Protein AF-A0A561DY61-F1 (afdb_monomer_lite)

Structure (mmCIF, N/CA/C/O backbone):
data_AF-A0A561DY61-F1
#
_entry.id   AF-A0A561DY61-F1
#
loop_
_atom_site.group_PDB
_atom_site.id
_atom_site.type_symbol
_atom_site.label_atom_id
_atom_site.label_alt_id
_atom_site.label_comp_id
_atom_site.label_asym_id
_atom_site.label_entity_id
_atom_site.label_seq_id
_atom_site.pdbx_PDB_ins_code
_atom_site.Cartn_x
_atom_site.Cartn_y
_atom_site.Cartn_z
_atom_site.occupancy
_atom_site.B_iso_or_equiv
_atom_site.auth_seq_id
_atom_site.auth_comp_id
_atom_site.auth_asym_id
_atom_site.auth_atom_id
_atom_site.pdbx_PDB_model_num
ATOM 1 N N . MET A 1 1 ? -91.758 2.988 129.011 1.00 33.84 1 MET A N 1
ATOM 2 C CA . MET A 1 1 ? -92.190 4.398 129.130 1.00 33.84 1 MET A CA 1
ATOM 3 C C . MET A 1 1 ? -93.651 4.495 128.716 1.00 33.84 1 MET A C 1
ATOM 5 O O . MET A 1 1 ? -93.996 3.951 127.674 1.00 33.84 1 MET A O 1
ATOM 9 N N . GLY A 1 2 ? -94.512 5.085 129.549 1.00 42.09 2 GLY A N 1
ATOM 10 C CA . GLY A 1 2 ? -95.943 5.238 129.260 1.00 42.09 2 GLY A CA 1
ATOM 11 C C . GLY A 1 2 ? -96.191 6.370 128.263 1.00 42.09 2 GLY A C 1
ATOM 12 O O . GLY A 1 2 ? -95.803 7.505 128.517 1.00 42.09 2 GLY A O 1
ATOM 13 N N . LEU A 1 3 ? -96.815 6.054 127.127 1.00 46.47 3 LEU A N 1
ATOM 14 C CA . LEU A 1 3 ? -97.185 7.018 126.088 1.00 46.47 3 LEU A CA 1
ATOM 15 C C . LEU A 1 3 ? -98.504 7.716 126.451 1.00 46.47 3 LEU A C 1
ATOM 17 O O . LEU A 1 3 ? -99.553 7.074 126.525 1.00 46.47 3 LEU A O 1
ATOM 21 N N . PHE A 1 4 ? -98.449 9.034 126.647 1.00 49.66 4 PHE A N 1
ATOM 22 C CA . PHE A 1 4 ? -99.621 9.896 126.805 1.00 49.66 4 PHE A CA 1
ATOM 23 C C . PHE A 1 4 ? -100.162 10.258 125.412 1.00 49.66 4 PHE A C 1
ATOM 25 O O . PHE A 1 4 ? -99.454 10.869 124.618 1.00 49.66 4 PHE A O 1
ATOM 32 N N . ILE A 1 5 ? -101.400 9.864 125.090 1.00 57.72 5 ILE A N 1
ATOM 33 C CA . ILE A 1 5 ? -102.029 10.156 123.789 1.00 57.72 5 ILE A CA 1
ATOM 34 C C . ILE A 1 5 ? -103.129 11.200 123.998 1.00 57.72 5 ILE A C 1
ATOM 36 O O . ILE A 1 5 ? -104.183 10.899 124.564 1.00 57.72 5 ILE A O 1
ATOM 40 N N . ASN A 1 6 ? -102.878 12.427 123.535 1.00 49.22 6 ASN A N 1
ATOM 41 C CA . ASN A 1 6 ? -103.841 13.525 123.537 1.00 49.22 6 ASN A CA 1
ATOM 42 C C . ASN A 1 6 ? -104.897 13.299 122.437 1.00 49.22 6 ASN A C 1
ATOM 44 O O . ASN A 1 6 ? -104.606 13.402 121.249 1.00 49.22 6 ASN A O 1
ATOM 48 N N . LYS A 1 7 ? -106.132 12.960 122.827 1.00 55.50 7 LYS A N 1
ATOM 49 C CA . LYS A 1 7 ? -107.211 12.556 121.903 1.00 55.50 7 LYS A CA 1
ATOM 50 C C . LYS A 1 7 ? -107.953 13.717 121.219 1.00 55.50 7 LYS A C 1
ATOM 52 O O . LYS A 1 7 ? -108.893 13.450 120.478 1.00 55.50 7 LYS A O 1
ATOM 57 N N . LYS A 1 8 ? -107.593 14.982 121.473 1.00 55.25 8 LYS A N 1
ATOM 58 C CA . LYS A 1 8 ? -108.342 16.140 120.944 1.00 55.25 8 LYS A CA 1
ATOM 59 C C . LYS A 1 8 ? -107.878 16.646 119.574 1.00 55.25 8 LYS A C 1
ATOM 61 O O . LYS A 1 8 ? -108.693 17.228 118.873 1.00 55.25 8 LYS A O 1
ATOM 66 N N . GLU A 1 9 ? -106.631 16.403 119.168 1.00 52.81 9 GLU A N 1
ATOM 67 C CA . GLU A 1 9 ? -106.090 16.967 117.913 1.00 52.81 9 GLU A CA 1
ATOM 68 C C . GLU A 1 9 ? -106.017 15.979 116.740 1.00 52.81 9 GLU A C 1
ATOM 70 O O . GLU A 1 9 ? -105.860 16.393 115.594 1.00 52.81 9 GLU A O 1
ATOM 75 N N . HIS A 1 10 ? -106.179 14.674 116.981 1.00 55.22 10 HIS A N 1
ATOM 76 C CA . HIS A 1 10 ? -106.003 13.658 115.938 1.00 55.22 10 HIS A CA 1
ATOM 77 C C . HIS A 1 10 ? -107.125 12.604 115.957 1.00 55.22 10 HIS A C 1
ATOM 79 O O . HIS A 1 10 ? -106.916 11.485 116.431 1.00 55.22 10 HIS A O 1
ATOM 85 N N . PRO A 1 11 ? -108.323 12.926 115.429 1.00 58.91 11 PRO A N 1
ATOM 86 C CA . PRO A 1 11 ? -109.463 12.004 115.403 1.00 58.91 11 PRO A CA 1
ATOM 87 C C . PRO A 1 11 ? -109.283 10.796 114.462 1.00 58.91 11 PRO A C 1
ATOM 89 O O . PRO A 1 11 ? -110.065 9.855 114.539 1.00 58.91 11 PRO A O 1
ATOM 92 N N . ASN A 1 12 ? -108.239 10.774 113.622 1.00 53.03 12 ASN A N 1
ATOM 93 C CA . ASN A 1 12 ? -108.025 9.723 112.614 1.00 53.03 12 ASN A CA 1
ATOM 94 C C . ASN A 1 12 ? -107.048 8.609 113.046 1.00 53.03 12 ASN A C 1
ATOM 96 O O . ASN A 1 12 ? -106.659 7.777 112.227 1.00 53.03 12 ASN A O 1
ATOM 100 N N . LEU A 1 13 ? -106.639 8.560 114.319 1.00 54.50 13 LEU A N 1
ATOM 101 C CA . LEU A 1 13 ? -105.791 7.483 114.842 1.00 54.50 13 LEU A CA 1
ATOM 102 C C . LEU A 1 13 ? -106.645 6.306 115.337 1.00 54.50 13 LEU A C 1
ATOM 104 O O . LEU A 1 13 ? -107.128 6.290 116.470 1.00 54.50 13 LEU A O 1
ATOM 108 N N . PHE A 1 14 ? -106.802 5.286 114.493 1.00 61.75 14 PHE A N 1
ATOM 109 C CA . PHE A 1 14 ? -107.456 4.030 114.863 1.00 61.75 14 PHE A CA 1
ATOM 110 C C . PHE A 1 14 ? -106.507 3.127 115.667 1.00 61.75 14 PHE A C 1
ATOM 112 O O . PHE A 1 14 ? -105.459 2.707 115.178 1.00 61.75 14 PHE A O 1
ATOM 119 N N . LYS A 1 15 ? -106.889 2.782 116.905 1.00 54.94 15 LYS A N 1
ATOM 120 C CA . LYS A 1 15 ? -106.211 1.753 117.712 1.00 54.94 15 LYS A CA 1
ATOM 121 C C . LYS A 1 15 ? -106.775 0.378 117.346 1.00 54.94 15 LYS A C 1
ATOM 123 O O . LYS A 1 15 ? -107.942 0.097 117.608 1.00 54.94 15 LYS A O 1
ATOM 128 N N . ASN A 1 16 ? -105.954 -0.475 116.741 1.00 53.59 16 ASN A N 1
ATOM 129 C CA . ASN A 1 16 ? -106.331 -1.851 116.426 1.00 53.59 16 ASN A CA 1
ATOM 130 C C . ASN A 1 16 ? -106.119 -2.736 117.671 1.00 53.59 16 ASN A C 1
ATOM 132 O O . ASN A 1 16 ? -104.986 -2.939 118.095 1.00 53.59 16 ASN A O 1
ATOM 136 N N . ASN A 1 17 ? -107.204 -3.232 118.276 1.00 56.12 17 ASN A N 1
ATOM 137 C CA . ASN A 1 17 ? -107.187 -4.033 119.515 1.00 56.12 17 ASN A CA 1
ATOM 138 C C . ASN A 1 17 ? -107.119 -5.555 119.264 1.00 56.12 17 ASN A C 1
ATOM 140 O O . ASN A 1 17 ? -107.515 -6.346 120.120 1.00 56.12 17 ASN A O 1
ATOM 144 N N . ARG A 1 18 ? -106.660 -5.999 118.089 1.00 57.53 18 ARG A N 1
ATOM 145 C CA . ARG A 1 18 ? -106.498 -7.433 117.807 1.00 57.53 18 ARG A CA 1
ATOM 146 C C . ARG A 1 18 ? -105.171 -7.944 118.374 1.00 57.53 18 ARG A C 1
ATOM 148 O O . ARG A 1 18 ? -104.134 -7.312 118.197 1.00 57.53 18 ARG A O 1
ATOM 155 N N . GLN A 1 19 ? -105.211 -9.103 119.030 1.00 53.78 19 GLN A N 1
ATOM 156 C CA . GLN A 1 19 ? -104.023 -9.835 119.469 1.00 53.78 19 GLN A CA 1
ATOM 157 C C . GLN A 1 19 ? -103.237 -10.272 118.221 1.00 53.78 19 GLN A C 1
ATOM 159 O O . GLN A 1 19 ? -103.741 -11.051 117.411 1.00 53.78 19 GLN A O 1
ATOM 164 N N . LEU A 1 20 ? -102.038 -9.716 118.031 1.00 55.62 20 LEU A N 1
ATOM 165 C CA . LEU A 1 20 ? -101.133 -10.083 116.939 1.00 55.62 20 LEU A CA 1
ATOM 166 C C . LEU A 1 20 ? -100.748 -11.559 117.106 1.00 55.62 20 LEU A C 1
ATOM 168 O O . LEU A 1 20 ? -100.161 -11.935 118.117 1.00 55.62 20 LEU A O 1
ATOM 172 N N . LYS A 1 21 ? -101.148 -12.396 116.142 1.00 54.81 21 LYS A N 1
ATOM 173 C CA . LYS A 1 21 ? -101.032 -13.862 116.211 1.00 54.81 21 LYS A CA 1
ATOM 174 C C . LYS A 1 21 ? -99.669 -14.388 115.742 1.00 54.81 21 LYS A C 1
ATOM 176 O O . LYS A 1 21 ? -99.435 -15.588 115.809 1.00 54.81 21 LYS A O 1
ATOM 181 N N . GLU A 1 22 ? -98.774 -13.512 115.293 1.00 52.75 22 GLU A N 1
ATOM 182 C CA . GLU A 1 22 ? -97.482 -13.890 114.723 1.00 52.75 22 GLU A CA 1
ATOM 183 C C . GLU A 1 22 ? -96.376 -12.961 115.230 1.00 52.75 22 GLU A C 1
ATOM 185 O O . GLU A 1 22 ? -96.543 -11.741 115.308 1.00 52.75 22 GLU A O 1
ATOM 190 N N . SER A 1 23 ? -95.253 -13.576 115.611 1.00 48.88 23 SER A N 1
ATOM 191 C CA . SER A 1 23 ? -94.020 -12.892 115.991 1.00 48.88 23 SER A CA 1
ATOM 192 C C . SER A 1 23 ? -93.503 -12.109 114.788 1.00 48.88 23 SER A C 1
ATOM 194 O O . SER A 1 23 ? -93.081 -12.688 113.793 1.00 48.88 23 SER A O 1
ATOM 196 N N . ASN A 1 24 ? -93.483 -10.785 114.888 1.00 48.84 24 ASN A N 1
ATOM 197 C CA . ASN A 1 24 ? -92.892 -9.868 113.911 1.00 48.84 24 ASN A CA 1
ATOM 198 C C . ASN A 1 24 ? -91.345 -9.911 113.889 1.00 48.84 24 ASN A C 1
ATOM 200 O O . ASN A 1 24 ? -90.705 -8.930 113.519 1.00 48.84 24 ASN A O 1
ATOM 204 N N . GLN A 1 25 ? -90.740 -11.021 114.323 1.00 55.22 25 GLN A N 1
ATOM 205 C CA . GLN A 1 25 ? -89.291 -11.229 114.418 1.00 55.22 25 GLN A CA 1
ATOM 206 C C . GLN A 1 25 ? -88.851 -12.573 113.817 1.00 55.22 25 GLN A C 1
ATOM 208 O O . GLN A 1 25 ? -87.942 -13.225 114.329 1.00 55.22 25 GLN A O 1
ATOM 213 N N . GLY A 1 26 ? -89.499 -13.007 112.738 1.00 50.62 26 GLY A N 1
ATOM 214 C CA . GLY A 1 26 ? -89.155 -14.236 112.025 1.00 50.62 26 GLY A CA 1
ATOM 215 C C . GLY A 1 26 ? -88.700 -13.964 110.597 1.00 50.62 26 GLY A C 1
ATOM 216 O O . GLY A 1 26 ? -89.468 -14.264 109.702 1.00 50.62 26 GLY A O 1
ATOM 217 N N . GLU A 1 27 ? -87.513 -13.364 110.428 1.00 52.03 27 GLU A N 1
ATOM 218 C CA . GLU A 1 27 ? -86.684 -13.206 109.202 1.00 52.03 27 GLU A CA 1
ATOM 219 C C . GLU A 1 27 ? -86.115 -11.778 109.155 1.00 52.03 27 GLU A C 1
ATOM 221 O O . GLU A 1 27 ? -86.847 -10.801 109.161 1.00 52.03 27 GLU A O 1
ATOM 226 N N . SER A 1 28 ? -84.819 -11.520 109.125 1.00 49.19 28 SER A N 1
ATOM 227 C CA . SER A 1 28 ? -83.640 -12.352 109.273 1.00 49.19 28 SER A CA 1
ATOM 228 C C . SER A 1 28 ? -82.637 -11.435 109.965 1.00 49.19 28 SER A C 1
ATOM 230 O O . SER A 1 28 ? -82.429 -10.302 109.525 1.00 49.19 28 SER A O 1
ATOM 232 N N . ARG A 1 29 ? -82.022 -11.880 111.065 1.00 49.88 29 ARG A N 1
ATOM 233 C CA . ARG A 1 29 ? -80.726 -11.317 111.442 1.00 49.88 29 ARG A CA 1
ATOM 234 C C . ARG A 1 29 ? -79.827 -11.605 110.247 1.00 49.88 29 ARG A C 1
ATOM 236 O O . ARG A 1 29 ? -79.368 -12.733 110.100 1.00 49.88 29 ARG A O 1
ATOM 243 N N . GLN A 1 30 ? -79.648 -10.618 109.375 1.00 56.03 30 GLN A N 1
ATOM 244 C CA . GLN A 1 30 ? -78.580 -10.632 108.396 1.00 56.03 30 GLN A CA 1
ATOM 245 C C . GLN A 1 30 ? -77.316 -10.748 109.233 1.00 56.03 30 GLN A C 1
ATOM 247 O O . GLN A 1 30 ? -76.918 -9.824 109.943 1.00 56.03 30 GLN A O 1
ATOM 252 N N . ASP A 1 31 ? -76.783 -11.960 109.283 1.00 62.38 31 ASP A N 1
ATOM 253 C CA . ASP A 1 31 ? -75.499 -12.206 109.886 1.00 62.38 31 ASP A CA 1
ATOM 254 C C . ASP A 1 31 ? -74.513 -11.487 108.973 1.00 62.38 31 ASP A C 1
ATOM 256 O O . ASP A 1 31 ? -74.164 -11.987 107.904 1.00 62.38 31 ASP A O 1
ATOM 260 N N . PHE A 1 32 ? -74.183 -10.242 109.327 1.00 70.19 32 PHE A N 1
ATOM 261 C CA . PHE A 1 32 ? -73.325 -9.354 108.543 1.00 70.19 32 PHE A CA 1
ATOM 262 C C . PHE A 1 32 ? -72.032 -10.061 108.132 1.00 70.19 32 PHE A C 1
ATOM 264 O O . PHE A 1 32 ? -71.490 -9.788 107.067 1.00 70.19 32 PHE A O 1
ATOM 271 N N . LEU A 1 33 ? -71.578 -11.026 108.938 1.00 76.62 33 LEU A N 1
ATOM 272 C CA . LEU A 1 33 ? -70.449 -11.889 108.630 1.00 76.62 33 LEU A CA 1
ATOM 273 C C . LEU A 1 33 ? -70.705 -12.799 107.412 1.00 76.62 33 LEU A C 1
ATOM 275 O O . LEU A 1 33 ? -69.833 -12.948 106.562 1.00 76.62 33 LEU A O 1
ATOM 279 N N . THR A 1 34 ? -71.902 -13.376 107.295 1.00 78.19 34 THR A N 1
ATOM 280 C CA . THR A 1 34 ? -72.319 -14.236 106.175 1.00 78.19 34 THR A CA 1
ATOM 281 C C . THR A 1 34 ? -72.483 -13.439 104.876 1.00 78.19 34 THR A C 1
ATOM 283 O O . THR A 1 34 ? -72.109 -13.915 103.802 1.00 78.19 34 THR A O 1
ATOM 286 N N . GLU A 1 35 ? -73.016 -12.218 104.946 1.00 7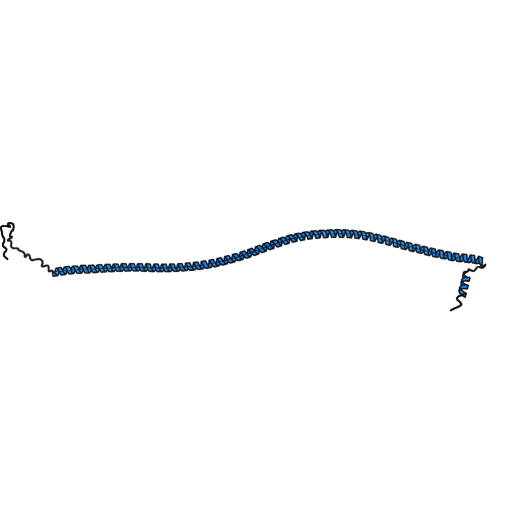9.62 35 GLU A N 1
ATOM 287 C CA . GLU A 1 35 ? -73.114 -11.319 103.788 1.00 79.62 35 GLU A CA 1
ATOM 288 C C . GLU A 1 35 ? -71.738 -10.803 103.350 1.00 79.62 35 GLU A C 1
ATOM 290 O O . GLU A 1 35 ? -71.415 -10.857 102.163 1.00 79.62 35 GLU A O 1
ATOM 295 N N . LEU A 1 36 ? -70.882 -10.431 104.308 1.00 83.69 36 LEU A N 1
ATOM 296 C CA . LEU A 1 36 ? -69.481 -10.090 104.061 1.00 83.69 36 LEU A CA 1
ATOM 297 C C . LEU A 1 36 ? -68.724 -11.262 103.418 1.00 83.69 36 LEU A C 1
ATOM 299 O O . LEU A 1 36 ? -67.989 -11.056 102.458 1.00 83.69 36 LEU A O 1
ATOM 303 N N . MET A 1 37 ? -68.927 -12.498 103.890 1.00 83.44 37 MET A N 1
ATOM 304 C CA . MET A 1 37 ? -68.329 -13.693 103.282 1.00 83.44 37 MET A CA 1
ATOM 305 C C . MET A 1 37 ? -68.823 -13.928 101.851 1.00 83.44 37 MET A C 1
ATOM 307 O O . MET A 1 37 ? -68.017 -14.271 100.986 1.00 83.44 37 MET A O 1
ATOM 311 N N . LYS A 1 38 ? -70.118 -13.729 101.573 1.00 86.69 38 LYS A N 1
ATOM 312 C CA . LYS A 1 38 ? -70.669 -13.847 100.213 1.00 86.69 38 LYS A CA 1
ATOM 313 C C . LYS A 1 38 ? -70.104 -12.788 99.271 1.00 86.69 38 LYS A C 1
ATOM 315 O O . LYS A 1 38 ? -69.702 -13.139 98.164 1.00 86.69 38 LYS A O 1
ATOM 320 N N . GLU A 1 39 ? -70.036 -11.529 99.695 1.00 86.88 39 GLU A N 1
ATOM 321 C CA . GLU A 1 39 ? -69.436 -10.454 98.895 1.00 86.88 39 GLU A CA 1
ATOM 322 C C . GLU A 1 39 ? -67.930 -10.666 98.703 1.00 86.88 39 GLU A C 1
ATOM 324 O O . GLU A 1 39 ? -67.435 -10.525 97.587 1.00 86.88 39 GLU A O 1
ATOM 329 N N . GLN A 1 40 ? -67.208 -11.141 99.723 1.00 89.19 40 GLN A N 1
ATOM 330 C CA . GLN A 1 40 ? -65.801 -11.529 99.592 1.00 89.19 40 GLN A CA 1
ATOM 331 C C . GLN A 1 40 ? -65.617 -12.671 98.584 1.00 89.19 40 GLN A C 1
ATOM 333 O O . GLN A 1 40 ? -64.690 -12.651 97.774 1.00 89.19 40 GLN A O 1
ATOM 338 N N . GLN A 1 41 ? -66.499 -13.672 98.603 1.00 90.06 41 GLN A N 1
ATOM 339 C CA . GLN A 1 41 ? -66.461 -14.784 97.657 1.00 90.06 41 GLN A CA 1
ATOM 340 C C . GLN A 1 41 ? -66.763 -14.314 96.230 1.00 90.06 41 GLN A C 1
ATOM 342 O O . GLN A 1 41 ? -66.085 -14.725 95.290 1.00 90.06 41 GLN A O 1
ATOM 347 N N . LYS A 1 42 ? -67.729 -13.409 96.065 1.00 92.69 42 LYS A N 1
ATOM 348 C CA . LYS A 1 42 ? -68.086 -12.800 94.781 1.00 92.69 42 LYS A CA 1
ATOM 349 C C . LYS A 1 42 ? -66.950 -11.932 94.232 1.00 92.69 42 LYS A C 1
ATOM 351 O O . LYS A 1 42 ? -66.615 -12.051 93.055 1.00 92.69 42 LYS A O 1
ATOM 356 N N . ALA A 1 43 ? -66.310 -11.139 95.092 1.00 91.25 43 ALA A N 1
ATOM 357 C CA . ALA A 1 43 ? -65.126 -10.355 94.764 1.00 91.25 43 ALA A CA 1
ATOM 358 C C . ALA A 1 43 ? -63.958 -11.259 94.354 1.00 91.25 43 ALA A C 1
ATOM 360 O O . ALA A 1 43 ? -63.364 -11.030 93.307 1.00 91.25 43 ALA A O 1
ATOM 361 N N . ASN A 1 44 ? -63.683 -12.336 95.097 1.00 92.88 44 ASN A N 1
ATOM 362 C CA . ASN A 1 44 ? -62.653 -13.314 94.734 1.00 92.88 44 ASN A CA 1
ATOM 363 C C . ASN A 1 44 ? -62.937 -13.993 93.386 1.00 92.88 44 ASN A C 1
ATOM 365 O O . ASN A 1 44 ? -62.021 -14.160 92.586 1.00 92.88 44 ASN A O 1
ATOM 369 N N . ILE A 1 45 ? -64.190 -14.369 93.104 1.00 93.56 45 ILE A N 1
ATOM 370 C CA . ILE A 1 45 ? -64.574 -14.949 91.806 1.00 93.56 45 ILE A CA 1
ATOM 371 C C . ILE A 1 45 ? -64.349 -13.937 90.675 1.00 93.56 45 ILE A C 1
ATOM 373 O O . ILE A 1 45 ? -63.747 -14.287 89.662 1.00 93.56 45 ILE A O 1
ATOM 377 N N . ALA A 1 46 ? -64.780 -12.684 90.852 1.00 92.31 46 ALA A N 1
ATOM 378 C CA . ALA A 1 46 ? -64.572 -11.623 89.867 1.00 92.31 46 ALA A CA 1
ATOM 379 C C . ALA A 1 46 ? -63.080 -11.327 89.638 1.00 92.31 46 ALA A C 1
ATOM 381 O O . ALA A 1 46 ? -62.655 -11.128 88.502 1.00 92.31 46 ALA A O 1
ATOM 382 N N . LEU A 1 47 ? -62.273 -11.356 90.701 1.00 93.44 47 LEU A N 1
ATOM 383 C CA . LEU A 1 47 ? -60.832 -11.117 90.648 1.00 93.44 47 LEU A CA 1
ATOM 384 C C . LEU A 1 47 ? -60.104 -12.269 89.942 1.00 93.44 47 LEU A C 1
ATOM 386 O O . LEU A 1 47 ? -59.276 -12.024 89.069 1.00 93.44 47 LEU A O 1
ATOM 390 N N . ASN A 1 48 ? -60.474 -13.519 90.233 1.00 93.00 48 ASN A N 1
ATOM 391 C CA . ASN A 1 48 ? -59.958 -14.694 89.525 1.00 93.00 48 ASN A CA 1
ATOM 392 C C . ASN A 1 48 ? -60.331 -14.675 88.037 1.00 93.00 48 ASN A C 1
ATOM 394 O O . ASN A 1 48 ? -59.496 -14.996 87.195 1.00 93.00 48 ASN A O 1
ATOM 398 N N . HIS A 1 49 ? -61.556 -14.261 87.700 1.00 94.62 49 HIS A N 1
ATOM 399 C CA . HIS A 1 49 ? -61.971 -14.086 86.309 1.00 94.62 49 HIS A CA 1
ATOM 400 C C . HIS A 1 49 ? -61.151 -12.991 85.611 1.00 94.62 49 HIS A C 1
ATOM 402 O O . HIS A 1 49 ? -60.646 -13.210 84.513 1.00 94.62 49 HIS A O 1
ATOM 408 N N . ALA A 1 50 ? -60.965 -11.834 86.255 1.00 93.94 50 ALA A N 1
ATOM 409 C CA . ALA A 1 50 ? -60.156 -10.745 85.714 1.00 93.94 50 ALA A CA 1
ATOM 410 C C . ALA A 1 50 ? -58.685 -11.153 85.522 1.00 93.94 50 ALA A C 1
ATOM 412 O O . 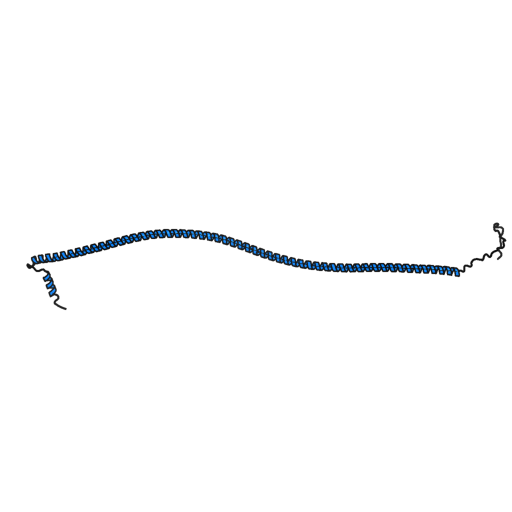ALA A 1 50 ? -58.088 -10.813 84.503 1.00 93.94 50 ALA A O 1
ATOM 413 N N . LEU A 1 51 ? -58.111 -11.924 86.453 1.00 94.00 51 LEU A N 1
ATOM 414 C CA . LEU A 1 51 ? -56.766 -12.493 86.320 1.00 94.00 51 LEU A CA 1
ATOM 415 C C . LEU A 1 51 ? -56.671 -13.470 85.143 1.00 94.00 51 LEU A C 1
ATOM 417 O O . LEU A 1 51 ? -55.731 -13.375 84.357 1.00 94.00 51 LEU A O 1
ATOM 421 N N . ALA A 1 52 ? -57.650 -14.363 84.982 1.00 93.44 52 ALA A N 1
ATOM 422 C CA . ALA A 1 52 ? -57.690 -15.301 83.862 1.00 93.44 52 ALA A CA 1
ATOM 423 C C . ALA A 1 52 ? -57.830 -14.581 82.507 1.00 93.44 52 ALA A C 1
ATOM 425 O O . ALA A 1 52 ? -57.159 -14.935 81.533 1.00 93.44 52 ALA A O 1
ATOM 426 N N . GLU A 1 53 ? -58.657 -13.533 82.438 1.00 95.19 53 GLU A N 1
ATOM 427 C CA . GLU A 1 53 ? -58.811 -12.717 81.232 1.00 95.19 53 GLU A CA 1
ATOM 428 C C . GLU A 1 53 ? -57.527 -11.936 80.917 1.00 95.19 53 GLU A C 1
ATOM 430 O O . GLU A 1 53 ? -57.077 -11.918 79.770 1.00 95.19 53 GLU A O 1
ATOM 435 N N . LEU A 1 54 ? -56.887 -11.350 81.934 1.00 94.50 54 LEU A N 1
ATOM 436 C CA . LEU A 1 54 ? -55.612 -10.648 81.788 1.00 94.50 54 LEU A CA 1
ATOM 437 C C . LEU A 1 54 ? -54.510 -11.590 81.291 1.00 94.50 54 LEU A C 1
ATOM 439 O O . LEU A 1 54 ? -53.771 -11.238 80.375 1.00 94.50 54 LEU A O 1
ATOM 443 N N . GLN A 1 55 ? -54.438 -12.802 81.841 1.00 94.75 55 GLN A N 1
ATOM 444 C CA . GLN A 1 55 ? -53.489 -13.829 81.418 1.00 94.75 55 GLN A CA 1
ATOM 445 C C . GLN A 1 55 ? -53.728 -14.248 79.960 1.00 94.75 55 GLN A C 1
ATOM 447 O O . GLN A 1 55 ? -52.779 -14.369 79.187 1.00 94.75 55 GLN A O 1
ATOM 452 N N . THR A 1 56 ? -54.993 -14.381 79.553 1.00 94.94 56 THR A N 1
ATOM 453 C CA . THR A 1 56 ? -55.361 -14.687 78.162 1.00 94.94 56 THR A CA 1
ATOM 454 C C . THR A 1 56 ? -54.956 -13.556 77.212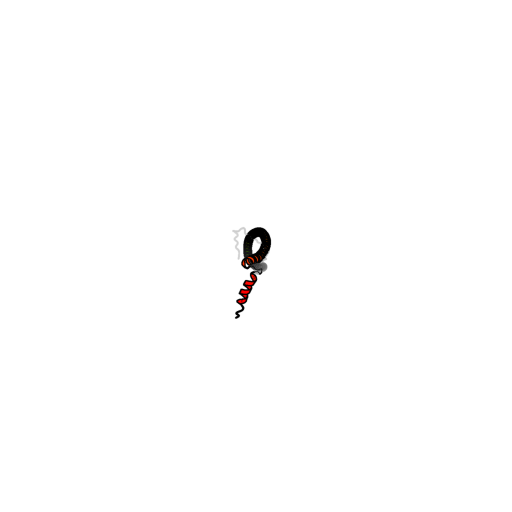 1.00 94.94 56 THR A C 1
ATOM 456 O O . THR A 1 56 ? -54.346 -13.812 76.174 1.00 94.94 56 THR A O 1
ATOM 459 N N . ARG A 1 57 ? -55.233 -12.295 77.572 1.00 94.38 57 ARG A N 1
ATOM 460 C CA . ARG A 1 57 ? -54.814 -11.127 76.777 1.00 94.38 57 ARG A CA 1
ATOM 461 C C . ARG A 1 57 ? -53.297 -11.010 76.688 1.00 94.38 57 ARG A C 1
ATOM 463 O O . ARG A 1 57 ? -52.778 -10.706 75.618 1.00 94.38 57 ARG A O 1
ATOM 470 N N . TYR A 1 58 ? -52.588 -11.278 77.782 1.00 95.00 58 TYR A N 1
ATOM 471 C CA . TYR A 1 58 ? -51.128 -11.272 77.804 1.00 95.00 58 TYR A CA 1
ATOM 472 C C . TYR A 1 58 ? -50.557 -12.334 76.860 1.00 95.00 58 TYR A C 1
ATOM 474 O O . TYR A 1 58 ? -49.652 -12.042 76.077 1.00 95.00 58 TYR A O 1
ATOM 482 N N . GLN A 1 59 ? -51.134 -13.538 76.859 1.00 95.12 59 GLN A N 1
ATOM 483 C CA . GLN A 1 59 ? -50.743 -14.601 75.935 1.00 95.12 59 GLN A CA 1
ATOM 484 C C . GLN A 1 59 ? -50.964 -14.181 74.475 1.00 95.12 59 GLN A C 1
ATOM 486 O O . GLN A 1 59 ? -50.031 -14.226 73.678 1.00 95.12 59 GLN A O 1
ATOM 491 N N . GLN A 1 60 ? -52.154 -13.669 74.144 1.00 95.25 60 GLN A N 1
ATOM 492 C CA . GLN A 1 60 ? -52.472 -13.182 72.795 1.00 95.25 60 GLN A CA 1
ATOM 493 C C . GLN A 1 60 ? -51.531 -12.059 72.341 1.00 95.25 60 GLN A C 1
ATOM 495 O O . GLN A 1 60 ? -51.089 -12.040 71.193 1.00 95.25 60 GLN A O 1
ATOM 500 N N . GLN A 1 61 ? -51.199 -11.129 73.240 1.00 95.25 61 GLN A N 1
ATOM 501 C CA . GLN A 1 61 ? -50.257 -10.051 72.953 1.00 95.25 61 GLN A CA 1
ATOM 502 C C . GLN A 1 61 ? -48.846 -10.590 72.690 1.00 95.25 61 GLN A C 1
ATOM 504 O O . GLN A 1 61 ? -48.171 -10.122 71.772 1.00 95.25 61 GLN A O 1
ATOM 509 N N . THR A 1 62 ? -48.414 -11.585 73.464 1.00 94.62 62 THR A N 1
ATOM 510 C CA . THR A 1 62 ? -47.103 -12.226 73.311 1.00 94.62 62 THR A CA 1
ATOM 511 C C . THR A 1 62 ? -47.019 -12.989 71.988 1.00 94.62 62 THR A C 1
ATOM 513 O O . THR A 1 62 ? -46.029 -12.869 71.261 1.00 94.62 62 THR A O 1
ATOM 516 N N . ASP A 1 63 ? -48.079 -13.706 71.614 1.00 95.56 63 ASP A N 1
ATOM 517 C CA . ASP A 1 63 ? -48.171 -14.425 70.340 1.00 95.56 63 ASP A CA 1
ATOM 518 C C . ASP A 1 63 ? -48.171 -13.454 69.143 1.00 95.56 63 ASP A C 1
ATOM 520 O O . ASP A 1 63 ? -47.444 -13.659 68.162 1.00 95.56 63 ASP A O 1
ATOM 524 N N . ALA A 1 64 ? -48.915 -12.345 69.238 1.00 94.56 64 ALA A N 1
ATOM 525 C CA . ALA A 1 64 ? -48.926 -11.293 68.222 1.00 94.56 64 ALA A CA 1
ATOM 526 C C . ALA A 1 64 ? -47.546 -10.628 68.073 1.00 94.56 64 ALA A C 1
ATOM 528 O O . ALA A 1 64 ? -47.052 -10.480 66.953 1.00 94.56 64 ALA A O 1
ATOM 529 N N . GLN A 1 65 ? -46.879 -10.292 69.184 1.00 94.25 65 GLN A N 1
ATOM 530 C CA . GLN A 1 65 ? -45.512 -9.759 69.155 1.00 94.25 65 GLN A CA 1
ATOM 531 C C . GLN A 1 65 ? -44.527 -10.753 68.543 1.00 94.25 65 GLN A C 1
ATOM 533 O O . GLN A 1 65 ? -43.711 -10.365 67.713 1.00 94.25 65 GLN A O 1
ATOM 538 N N . THR A 1 66 ? -44.613 -12.033 68.902 1.00 95.31 66 THR A N 1
ATOM 539 C CA . THR A 1 66 ? -43.732 -13.076 68.358 1.00 95.31 66 THR A CA 1
ATOM 540 C C . THR A 1 66 ? -43.908 -13.208 66.846 1.00 95.31 66 THR A C 1
ATOM 542 O O . THR A 1 66 ? -42.933 -13.364 66.111 1.00 95.31 66 THR A O 1
ATOM 545 N N . THR A 1 67 ? -45.146 -13.101 66.363 1.00 95.69 67 THR A N 1
ATOM 546 C CA . THR A 1 67 ? -45.457 -13.133 64.929 1.00 95.69 67 THR A CA 1
ATOM 547 C C . THR A 1 67 ? -44.883 -11.913 64.208 1.00 95.69 67 THR A C 1
ATOM 549 O O . THR A 1 67 ? -44.230 -12.066 63.176 1.00 95.69 67 THR A O 1
ATOM 552 N N . HIS A 1 68 ? -45.034 -10.717 64.786 1.00 95.31 68 HIS A N 1
ATOM 553 C CA . HIS A 1 68 ? -44.417 -9.501 64.255 1.00 95.31 68 HIS A CA 1
ATOM 554 C C . HIS A 1 68 ? -42.889 -9.591 64.215 1.00 95.31 68 HIS A C 1
ATOM 556 O O . HIS A 1 68 ? -42.292 -9.255 63.195 1.00 95.31 68 HIS A O 1
ATOM 562 N N . TRP A 1 69 ? -42.250 -10.091 65.274 1.00 95.38 69 TRP A N 1
ATOM 563 C CA . TRP A 1 69 ? -40.797 -10.259 65.308 1.00 95.38 69 TRP A CA 1
ATOM 564 C C . TRP A 1 69 ? -40.299 -11.237 64.249 1.00 95.38 69 TRP A C 1
ATOM 566 O O . TRP A 1 69 ? -39.319 -10.941 63.571 1.00 95.38 69 TRP A O 1
ATOM 576 N N . LYS A 1 70 ? -41.006 -12.352 64.034 1.00 96.38 70 LYS A N 1
ATOM 577 C CA . LYS A 1 70 ? -40.694 -13.280 62.937 1.00 96.38 70 LYS A CA 1
ATOM 578 C C . LYS A 1 70 ? -40.811 -12.601 61.575 1.00 96.38 70 LYS A C 1
ATOM 580 O O . LYS A 1 70 ? -39.952 -12.793 60.725 1.00 96.38 70 LYS A O 1
ATOM 585 N N . GLN A 1 71 ? -41.849 -11.794 61.359 1.00 96.75 71 GLN A N 1
ATOM 586 C CA . GLN A 1 71 ? -42.021 -11.069 60.100 1.00 96.75 71 GLN A CA 1
ATOM 587 C C . GLN A 1 71 ? -40.891 -10.060 59.858 1.00 96.75 71 GLN A C 1
ATOM 589 O O . GLN A 1 71 ? -40.363 -9.999 58.749 1.00 96.75 71 GLN A O 1
ATOM 594 N N . VAL A 1 72 ? -40.503 -9.303 60.886 1.00 96.00 72 VAL A N 1
ATOM 595 C CA . VAL A 1 72 ? -39.371 -8.369 60.806 1.00 96.00 72 VAL A CA 1
ATOM 596 C C . VAL A 1 72 ? -38.078 -9.121 60.502 1.00 96.00 72 VAL A C 1
ATOM 598 O O . VAL A 1 72 ? -37.324 -8.688 59.637 1.00 96.00 72 VAL A O 1
ATOM 601 N N . ASP A 1 73 ? -37.842 -10.266 61.142 1.00 96.19 73 ASP A N 1
ATOM 602 C CA . ASP A 1 73 ? -36.654 -11.091 60.905 1.00 96.19 73 ASP A CA 1
ATOM 603 C C . ASP A 1 73 ? -36.582 -11.619 59.461 1.00 96.19 73 ASP A C 1
ATOM 605 O O . ASP A 1 73 ? -35.535 -11.535 58.810 1.00 96.19 73 ASP A O 1
ATOM 609 N N . TYR A 1 74 ? -37.716 -12.064 58.905 1.00 96.94 74 TYR A N 1
ATOM 610 C CA . TYR A 1 74 ? -37.801 -12.444 57.493 1.00 96.94 74 TYR A CA 1
ATOM 611 C C . TYR A 1 74 ? -37.507 -11.268 56.561 1.00 96.94 74 TYR A C 1
ATOM 613 O O . TYR A 1 74 ? -36.739 -11.427 55.614 1.00 96.94 74 TYR A O 1
ATOM 621 N N . GLN A 1 75 ? -38.074 -10.090 56.829 1.00 96.50 75 GLN A N 1
ATOM 622 C CA . GLN A 1 75 ? -37.818 -8.891 56.027 1.00 96.50 75 GLN A CA 1
ATOM 623 C C . GLN A 1 75 ? -36.352 -8.459 56.102 1.00 96.50 75 GLN A C 1
ATOM 625 O O . GLN A 1 75 ? -35.763 -8.117 55.080 1.00 96.50 75 GLN A O 1
ATOM 630 N N . LEU A 1 76 ? -35.742 -8.511 57.288 1.00 96.00 76 LEU A N 1
ATOM 631 C CA . LEU A 1 76 ? -34.336 -8.166 57.479 1.00 96.00 76 LEU A CA 1
ATOM 632 C C . LEU A 1 76 ? -33.421 -9.148 56.737 1.00 96.00 76 LEU A C 1
ATOM 634 O O . LEU A 1 76 ? -32.449 -8.742 56.099 1.00 96.00 76 LEU A O 1
ATOM 638 N N . SER A 1 77 ? -33.752 -10.438 56.796 1.00 96.25 77 SER A N 1
ATOM 639 C CA . SER A 1 77 ? -33.026 -11.499 56.100 1.00 96.25 77 SER A CA 1
ATOM 640 C C . SER A 1 77 ? -33.156 -11.382 54.582 1.00 96.25 77 SER A C 1
ATOM 642 O O . SER A 1 77 ? -32.159 -11.515 53.872 1.00 96.25 77 SER A O 1
ATOM 644 N N . ASP A 1 78 ? -34.353 -11.090 54.071 1.00 96.81 78 ASP A N 1
ATOM 645 C CA . ASP A 1 78 ? -34.568 -10.890 52.637 1.00 96.81 78 ASP A CA 1
ATOM 646 C C . ASP A 1 78 ? -33.857 -9.629 52.134 1.00 96.81 78 ASP A C 1
ATOM 648 O O . ASP A 1 78 ? -33.155 -9.681 51.123 1.00 96.81 78 ASP A O 1
ATOM 652 N N . LEU A 1 79 ? -33.915 -8.531 52.898 1.00 96.50 79 LEU A N 1
ATOM 653 C CA . LEU A 1 79 ? -33.174 -7.308 52.595 1.00 96.50 79 LEU A CA 1
ATOM 654 C C . LEU A 1 79 ? -31.666 -7.577 52.555 1.00 96.50 79 LEU A C 1
ATOM 656 O O . LEU A 1 79 ? -31.004 -7.216 51.587 1.00 96.50 79 LEU A O 1
ATOM 660 N N . LYS A 1 80 ? -31.123 -8.285 53.552 1.00 96.81 80 LYS A N 1
ATOM 661 C CA . LYS A 1 80 ? -29.709 -8.685 53.587 1.00 96.81 80 LYS A CA 1
ATOM 662 C C . LYS A 1 80 ? -29.325 -9.515 52.360 1.00 96.81 80 LYS A C 1
ATOM 664 O O . LYS A 1 80 ? -28.300 -9.248 51.734 1.00 96.81 80 LYS A O 1
ATOM 669 N N . ASN A 1 81 ? -30.144 -10.497 51.992 1.00 96.69 81 ASN A N 1
ATOM 670 C CA . ASN A 1 81 ? -29.907 -11.3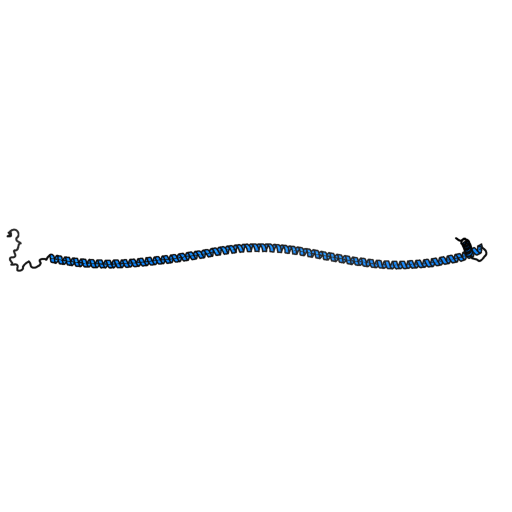34 50.816 1.00 96.69 81 ASN A CA 1
ATOM 671 C C . ASN A 1 81 ? -30.011 -10.535 49.509 1.00 96.69 81 ASN A C 1
ATOM 673 O O . ASN A 1 81 ? -29.248 -10.777 48.573 1.00 96.69 81 ASN A O 1
ATOM 677 N N . SER A 1 82 ? -30.937 -9.579 49.433 1.00 96.12 82 SER A N 1
ATOM 678 C CA . SER A 1 82 ? -31.055 -8.646 48.313 1.00 96.12 82 SER A CA 1
ATOM 679 C C . SER A 1 82 ? -29.798 -7.789 48.174 1.00 96.12 82 SER A C 1
ATOM 681 O O . SER A 1 82 ? -29.222 -7.743 47.090 1.00 96.12 82 SER A O 1
ATOM 683 N N . THR A 1 83 ? -29.304 -7.205 49.269 1.00 95.88 83 THR A N 1
ATOM 684 C CA . THR A 1 83 ? -28.070 -6.406 49.273 1.00 95.88 83 THR A CA 1
ATOM 685 C C . THR A 1 83 ? -26.865 -7.223 48.813 1.00 95.88 83 THR A C 1
ATOM 687 O O . THR A 1 83 ? -26.091 -6.755 47.986 1.00 95.88 83 THR A O 1
ATOM 690 N N . ILE A 1 84 ? -26.725 -8.472 49.273 1.00 96.88 84 ILE A N 1
ATOM 691 C CA . ILE A 1 84 ? -25.635 -9.362 48.832 1.00 96.88 84 ILE A CA 1
ATOM 692 C C . ILE A 1 84 ? -25.725 -9.642 47.325 1.00 96.88 84 ILE A C 1
ATOM 694 O O . ILE A 1 84 ? -24.713 -9.601 46.624 1.00 96.88 84 ILE A O 1
ATOM 698 N N . ARG A 1 85 ? -26.931 -9.916 46.807 1.00 96.25 85 ARG A N 1
ATOM 699 C CA . ARG A 1 85 ? -27.149 -10.140 45.368 1.00 96.25 85 ARG A CA 1
ATOM 700 C C . ARG A 1 85 ? -26.816 -8.899 44.549 1.00 96.25 85 ARG A C 1
ATOM 702 O O . ARG A 1 85 ? -26.132 -9.022 43.536 1.00 96.25 85 ARG A O 1
ATOM 709 N N . GLN A 1 86 ? -27.252 -7.729 45.007 1.00 96.38 86 GLN A N 1
ATOM 710 C CA . GLN A 1 86 ? -26.948 -6.455 44.369 1.00 96.38 86 GLN A CA 1
ATOM 711 C C . GLN A 1 86 ? -25.438 -6.209 44.326 1.00 96.38 86 GLN A C 1
ATOM 713 O O . GLN A 1 86 ? -24.898 -5.942 43.261 1.00 96.38 86 GLN A O 1
ATOM 718 N N . GLN A 1 87 ? -24.738 -6.398 45.442 1.00 96.75 87 GLN A N 1
ATOM 719 C CA . GLN A 1 87 ? -23.296 -6.180 45.516 1.00 96.75 87 GLN A CA 1
ATOM 720 C C . GLN A 1 87 ? -22.513 -7.147 44.614 1.00 96.75 87 GLN A C 1
ATOM 722 O O . GLN A 1 87 ? -21.527 -6.768 43.982 1.00 96.75 87 GLN A O 1
ATOM 727 N N . LYS A 1 88 ? -22.964 -8.404 44.504 1.00 96.88 88 LYS A N 1
ATOM 728 C CA . LYS A 1 88 ? -22.385 -9.371 43.563 1.00 96.88 88 LYS A CA 1
ATOM 729 C C . LYS A 1 88 ? -22.584 -8.925 42.114 1.00 96.88 88 LYS A C 1
ATOM 731 O O . LYS A 1 88 ? -21.633 -8.955 41.339 1.00 96.88 88 LYS A O 1
ATOM 736 N N . PHE A 1 89 ? -23.795 -8.497 41.770 1.00 96.69 89 PHE A N 1
ATOM 737 C CA . PHE A 1 89 ? -24.108 -7.993 40.437 1.00 96.69 89 PHE A CA 1
ATOM 738 C C . PHE A 1 89 ? -23.296 -6.737 40.093 1.00 96.69 89 PHE A C 1
ATOM 740 O O . PHE A 1 89 ? -22.742 -6.648 39.002 1.00 96.69 89 PHE A O 1
ATOM 747 N N . GLU A 1 90 ? -23.169 -5.793 41.027 1.00 96.62 90 GLU A N 1
ATOM 748 C CA . GLU A 1 90 ? -22.349 -4.589 40.859 1.00 96.62 90 GLU A CA 1
ATOM 749 C C . GLU A 1 90 ? -20.880 -4.949 40.599 1.00 96.62 90 GLU A C 1
ATOM 751 O O . GLU A 1 90 ? -20.280 -4.436 39.656 1.00 96.62 90 GLU A O 1
ATOM 756 N N . ASN A 1 91 ? -20.316 -5.897 41.352 1.00 97.00 91 ASN A N 1
ATOM 757 C CA . ASN A 1 91 ? -18.950 -6.376 41.125 1.00 97.00 91 ASN A CA 1
ATOM 758 C C . ASN A 1 91 ? -18.782 -7.060 39.753 1.00 97.00 91 ASN A C 1
ATOM 760 O O . ASN A 1 91 ? -17.792 -6.827 39.055 1.00 97.00 91 ASN A O 1
ATOM 764 N N . GLU A 1 92 ? -19.746 -7.882 39.331 1.00 97.44 92 GLU A N 1
ATOM 765 C CA . GLU A 1 92 ? -19.752 -8.486 37.990 1.00 97.44 92 GLU A CA 1
ATOM 766 C C . GLU A 1 92 ? -19.860 -7.416 36.890 1.00 97.44 92 GLU A C 1
ATOM 768 O O . GLU A 1 92 ? -19.164 -7.485 35.878 1.00 97.44 92 GLU A O 1
ATOM 773 N N . MET A 1 93 ? -20.665 -6.371 37.091 1.00 95.56 93 MET A N 1
ATOM 774 C CA . MET A 1 93 ? -20.762 -5.266 36.138 1.00 95.56 93 MET A CA 1
ATOM 775 C C . MET A 1 93 ? -19.441 -4.492 36.044 1.00 95.56 93 MET A C 1
ATOM 777 O O . MET A 1 93 ? -18.981 -4.213 34.939 1.00 95.56 93 MET A O 1
ATOM 781 N N . VAL A 1 94 ? -18.804 -4.180 37.174 1.00 97.50 94 VAL A N 1
ATOM 782 C CA . VAL A 1 94 ? -17.517 -3.466 37.205 1.00 97.50 94 VAL A CA 1
ATOM 783 C C . VAL A 1 94 ? -16.421 -4.272 36.508 1.00 97.50 94 VAL A C 1
ATOM 785 O O . VAL A 1 94 ? -15.672 -3.720 35.704 1.00 97.50 94 VAL A O 1
ATOM 788 N N . THR A 1 95 ? -16.343 -5.580 36.758 1.00 97.19 95 THR A N 1
ATOM 789 C CA . THR A 1 95 ? -15.362 -6.453 36.087 1.00 97.19 95 THR A CA 1
ATOM 790 C C . THR A 1 95 ? -15.615 -6.549 34.582 1.00 97.19 95 THR A C 1
ATOM 792 O O . THR A 1 95 ? -14.672 -6.435 33.795 1.00 97.19 95 THR A O 1
ATOM 795 N N . ASN A 1 96 ? -16.877 -6.655 34.159 1.00 97.25 96 ASN A N 1
ATOM 796 C CA . ASN A 1 96 ? -17.246 -6.622 32.744 1.00 97.25 96 ASN A CA 1
ATOM 797 C C . ASN A 1 96 ? -16.899 -5.280 32.083 1.00 97.25 96 ASN A C 1
ATOM 799 O O . ASN A 1 96 ? -16.352 -5.270 30.981 1.00 97.25 96 ASN A O 1
ATOM 803 N N . LEU A 1 97 ? -17.164 -4.153 32.753 1.00 96.88 97 LEU A N 1
ATOM 804 C CA . LEU A 1 97 ? -16.790 -2.819 32.274 1.00 96.88 97 LEU A CA 1
ATOM 805 C C . LEU A 1 97 ? -15.273 -2.670 32.149 1.00 96.88 97 LEU A C 1
ATOM 807 O O . LEU A 1 97 ? -14.800 -2.100 31.170 1.00 96.88 97 LEU A O 1
ATOM 811 N N . HIS A 1 98 ? -14.509 -3.219 33.094 1.00 97.12 98 HIS A N 1
ATOM 812 C CA . HIS A 1 98 ? -13.052 -3.200 33.030 1.00 97.12 98 HIS A CA 1
ATOM 813 C C . HIS A 1 98 ? -12.525 -4.018 31.844 1.00 97.12 98 HIS A C 1
ATOM 815 O O . HIS A 1 98 ? -11.711 -3.519 31.072 1.00 97.12 98 HIS A O 1
ATOM 821 N N . SER A 1 99 ? -13.056 -5.227 31.629 1.00 97.75 99 SER A N 1
ATOM 822 C CA . SER A 1 99 ? -12.695 -6.053 30.468 1.00 97.75 99 SER A CA 1
ATOM 823 C C . SER A 1 99 ? -13.077 -5.391 29.140 1.00 97.75 99 SER A C 1
ATOM 825 O O . SER A 1 99 ? -12.322 -5.455 28.170 1.00 97.75 99 SER A O 1
ATOM 827 N N . LEU A 1 100 ? -14.239 -4.734 29.081 1.00 97.50 100 LEU A N 1
ATOM 828 C CA . LEU A 1 100 ? -14.665 -3.990 27.897 1.00 97.50 100 LEU A CA 1
ATOM 829 C C . LEU A 1 100 ? -13.740 -2.798 27.627 1.00 97.50 100 LEU A C 1
ATOM 831 O O . LEU A 1 100 ? -13.360 -2.565 26.482 1.00 97.50 100 LEU A O 1
ATOM 835 N N . HIS A 1 101 ? -13.351 -2.073 28.675 1.00 96.69 101 HIS A N 1
ATOM 836 C CA . HIS A 1 101 ? -12.412 -0.965 28.568 1.00 96.69 101 HIS A CA 1
ATOM 837 C C . HIS A 1 101 ? -11.042 -1.435 28.065 1.00 96.69 101 HIS A C 1
ATOM 839 O O . HIS A 1 101 ? -10.510 -0.851 27.127 1.00 96.69 101 HIS A O 1
ATOM 845 N N . GLU A 1 102 ? -10.515 -2.533 28.609 1.00 97.31 102 GLU A N 1
ATOM 846 C CA . GLU A 1 102 ? -9.248 -3.116 28.162 1.00 97.31 102 GLU A CA 1
ATOM 847 C C . GLU A 1 102 ? -9.293 -3.513 26.677 1.00 97.31 102 GLU A C 1
ATOM 849 O O . GLU A 1 102 ? -8.380 -3.191 25.916 1.00 97.31 102 GLU A O 1
ATOM 854 N N . LYS A 1 103 ? -10.389 -4.141 26.230 1.00 97.00 103 LYS A N 1
ATOM 855 C CA . LYS A 1 103 ? -10.592 -4.471 24.810 1.00 97.00 103 LYS A CA 1
ATOM 856 C C . LYS A 1 103 ? -10.672 -3.227 23.925 1.00 97.00 103 LYS A C 1
ATOM 858 O O . LYS A 1 103 ?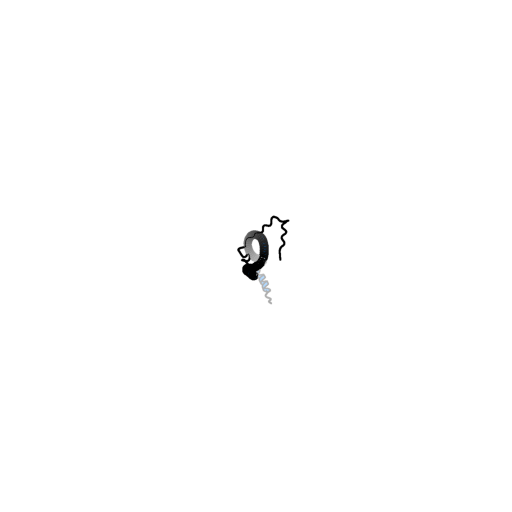 -10.127 -3.246 22.826 1.00 97.00 103 LYS A O 1
ATOM 863 N N . ASN A 1 104 ? -11.315 -2.155 24.387 1.00 97.12 104 ASN A N 1
ATOM 864 C CA . ASN A 1 104 ? -11.359 -0.893 23.648 1.00 97.12 104 ASN A CA 1
ATOM 865 C C . ASN A 1 104 ? -9.967 -0.267 23.512 1.00 97.12 104 ASN A C 1
ATOM 867 O O . ASN A 1 104 ? -9.606 0.135 22.412 1.00 97.12 104 ASN A O 1
ATOM 871 N N . VAL A 1 105 ? -9.159 -0.263 24.575 1.00 97.81 105 VAL A N 1
ATOM 872 C CA . VAL A 1 105 ? -7.770 0.228 24.520 1.00 97.81 105 VAL A CA 1
ATOM 873 C C . VAL A 1 105 ? -6.934 -0.595 23.532 1.00 97.81 105 VAL A C 1
ATOM 875 O O . VAL A 1 105 ? -6.166 -0.042 22.746 1.00 97.81 105 VAL A O 1
ATOM 878 N N . GLN A 1 106 ? -7.105 -1.922 23.513 1.00 97.56 106 GLN A N 1
ATOM 879 C CA . GLN A 1 106 ? -6.433 -2.784 22.533 1.00 97.56 106 GLN A CA 1
ATOM 880 C C . GLN A 1 106 ? -6.884 -2.494 21.093 1.00 97.56 106 GLN A C 1
ATOM 882 O O . GLN A 1 106 ? -6.053 -2.482 20.183 1.00 97.56 106 GLN A O 1
ATOM 887 N N . LEU A 1 107 ? -8.179 -2.241 20.878 1.00 97.06 107 LEU A N 1
ATOM 888 C CA . LEU A 1 107 ? -8.715 -1.853 19.572 1.00 97.06 107 LEU A CA 1
ATOM 889 C C . LEU A 1 107 ? -8.170 -0.498 19.114 1.00 97.06 107 LEU A C 1
ATOM 891 O O . LEU A 1 107 ? -7.755 -0.386 17.964 1.00 97.06 107 LEU A O 1
ATOM 895 N N . GLU A 1 108 ? -8.110 0.503 19.992 1.00 97.12 108 GLU A N 1
ATOM 896 C CA . GLU A 1 108 ? -7.525 1.814 19.684 1.00 97.12 108 GLU A CA 1
ATOM 897 C C . GLU A 1 108 ? -6.059 1.684 19.252 1.00 97.12 108 GLU A C 1
ATOM 899 O O . GLU A 1 108 ? -5.682 2.198 18.198 1.00 97.12 108 GLU A O 1
ATOM 904 N N . ALA A 1 109 ? -5.256 0.908 19.988 1.00 97.06 109 ALA A N 1
ATOM 905 C CA . ALA A 1 109 ? -3.861 0.652 19.629 1.00 97.06 109 ALA A CA 1
ATOM 906 C C . ALA A 1 109 ? -3.719 -0.079 18.278 1.00 97.06 109 ALA A C 1
ATOM 908 O O . ALA A 1 109 ? -2.802 0.197 17.499 1.00 97.06 109 ALA A O 1
ATOM 909 N N . MET A 1 110 ? -4.624 -1.015 17.972 1.00 96.62 110 MET A N 1
ATOM 910 C CA . MET A 1 110 ? -4.635 -1.717 16.686 1.00 96.62 110 MET A CA 1
ATOM 911 C C . MET A 1 110 ? -5.001 -0.778 15.529 1.00 96.62 110 MET A C 1
ATOM 913 O O . MET A 1 110 ? -4.338 -0.816 14.491 1.00 96.62 110 MET A O 1
ATOM 917 N N . VAL A 1 111 ? -5.999 0.088 15.721 1.00 96.19 111 VAL A N 1
ATOM 918 C CA . VAL A 1 111 ? -6.410 1.103 14.739 1.00 96.19 111 VAL A CA 1
ATOM 919 C C . VAL A 1 111 ? -5.286 2.108 14.486 1.00 96.19 111 VAL A C 1
ATOM 921 O O . VAL A 1 111 ? -5.022 2.457 13.334 1.00 96.19 111 VAL A O 1
ATOM 924 N N . GLU A 1 112 ? -4.574 2.543 15.525 1.00 96.94 112 GLU A N 1
ATOM 925 C CA . GLU A 1 112 ? -3.429 3.445 15.377 1.00 96.94 112 GLU A CA 1
ATOM 926 C C . GLU A 1 112 ? -2.306 2.794 14.556 1.00 96.94 112 GLU A C 1
ATOM 928 O O . GLU A 1 112 ? -1.806 3.383 13.594 1.00 96.94 112 GLU A O 1
ATOM 933 N N . LYS A 1 113 ? -1.967 1.535 14.858 1.00 96.88 113 LYS A N 1
ATOM 934 C CA . LYS A 1 113 ? -0.975 0.770 14.090 1.00 96.88 113 LYS A CA 1
ATOM 935 C C . LYS A 1 113 ? -1.386 0.590 12.625 1.00 96.88 113 LYS A C 1
ATOM 937 O O . LYS A 1 113 ? -0.547 0.717 11.732 1.00 96.88 113 LYS A O 1
ATOM 942 N N . GLU A 1 114 ? -2.656 0.287 12.361 1.00 95.56 114 GLU A N 1
ATOM 943 C CA . GLU A 1 114 ? -3.183 0.168 10.997 1.00 95.56 114 GLU A CA 1
ATOM 944 C C . GLU A 1 114 ? -3.116 1.507 10.251 1.00 95.56 114 GLU A C 1
ATOM 946 O O . GLU A 1 114 ? -2.731 1.551 9.080 1.00 95.56 114 GLU A O 1
ATOM 951 N N . THR A 1 115 ? -3.399 2.610 10.944 1.00 96.38 115 THR A N 1
ATOM 952 C CA . THR A 1 115 ? -3.300 3.965 10.391 1.00 96.38 115 THR A CA 1
ATOM 953 C C . THR A 1 115 ? -1.861 4.289 9.983 1.00 96.38 115 THR A C 1
ATOM 955 O O . THR A 1 115 ? -1.627 4.690 8.843 1.00 96.38 115 THR A O 1
ATOM 958 N N . GLN A 1 116 ? -0.880 4.010 10.846 1.00 96.56 116 GLN A N 1
ATOM 959 C CA . GLN A 1 116 ? 0.545 4.190 10.532 1.00 96.56 116 GLN A CA 1
ATOM 960 C C . GLN A 1 116 ? 0.996 3.322 9.343 1.00 96.56 116 GLN A C 1
ATOM 962 O O . GLN A 1 116 ? 1.728 3.776 8.453 1.00 96.56 116 GLN A O 1
ATOM 967 N N . ALA A 1 117 ? 0.542 2.066 9.284 1.00 95.75 117 ALA A N 1
ATOM 968 C CA . ALA A 1 117 ? 0.836 1.175 8.163 1.00 95.75 117 ALA A CA 1
ATOM 969 C C . ALA A 1 117 ? 0.247 1.709 6.846 1.00 95.75 117 ALA A C 1
ATOM 971 O O . ALA A 1 117 ? 0.920 1.700 5.812 1.00 95.75 117 ALA A O 1
ATOM 972 N N . LYS A 1 118 ? -0.982 2.232 6.884 1.00 96.19 118 LYS A N 1
ATOM 973 C CA . LYS A 1 118 ? -1.649 2.847 5.732 1.00 96.19 118 LYS A CA 1
ATOM 974 C C . LYS A 1 118 ? -0.919 4.099 5.245 1.00 96.19 118 LYS A C 1
ATOM 976 O O . LYS A 1 118 ? -0.752 4.267 4.035 1.00 96.19 118 LYS A O 1
ATOM 981 N N . GLU A 1 119 ? -0.462 4.963 6.147 1.00 96.31 119 GLU A N 1
ATOM 982 C CA . GLU A 1 119 ? 0.341 6.141 5.795 1.00 96.31 119 GLU A CA 1
ATOM 983 C C . GLU A 1 119 ? 1.648 5.739 5.104 1.00 96.31 119 GLU A C 1
ATOM 985 O O . GLU A 1 119 ? 1.984 6.272 4.043 1.00 96.31 119 GLU A O 1
ATOM 990 N N . THR A 1 120 ? 2.331 4.724 5.641 1.00 97.00 120 THR A N 1
ATOM 991 C CA . THR A 1 120 ? 3.569 4.182 5.062 1.00 97.00 120 THR A CA 1
ATOM 992 C C . THR A 1 120 ? 3.337 3.619 3.658 1.00 97.00 120 THR A C 1
ATOM 994 O O . THR A 1 120 ? 4.080 3.940 2.728 1.00 97.00 120 THR A O 1
ATOM 997 N N . LEU A 1 121 ? 2.279 2.824 3.471 1.00 95.06 121 LEU A N 1
ATOM 998 C CA . LEU A 1 121 ? 1.905 2.285 2.160 1.00 95.06 121 LEU A CA 1
ATOM 999 C C . LEU A 1 121 ? 1.560 3.395 1.166 1.00 95.06 121 LEU A C 1
ATOM 1001 O O . LEU A 1 121 ? 1.985 3.350 0.014 1.00 95.06 121 LEU A O 1
ATOM 1005 N N . THR A 1 122 ? 0.842 4.424 1.612 1.00 95.94 122 THR A N 1
ATOM 1006 C CA . THR A 1 122 ? 0.493 5.576 0.771 1.00 95.94 122 THR A CA 1
ATOM 1007 C C . THR A 1 122 ? 1.751 6.324 0.323 1.00 95.94 122 THR A C 1
ATOM 1009 O O . THR A 1 122 ? 1.876 6.683 -0.848 1.00 95.94 122 THR A O 1
ATOM 1012 N N . ALA A 1 123 ? 2.726 6.509 1.217 1.00 96.94 123 ALA A N 1
ATOM 1013 C CA . ALA A 1 123 ? 4.010 7.113 0.875 1.00 96.94 123 ALA A CA 1
ATOM 1014 C C . ALA A 1 123 ? 4.790 6.276 -0.156 1.00 96.94 123 ALA A C 1
ATOM 1016 O O . ALA A 1 123 ? 5.303 6.831 -1.130 1.00 96.94 123 ALA A O 1
ATOM 1017 N N . GLN A 1 124 ? 4.822 4.948 0.006 1.00 96.75 124 GLN A N 1
ATOM 1018 C CA . GLN A 1 124 ? 5.457 4.038 -0.953 1.00 96.75 124 GLN A CA 1
ATOM 1019 C C . GLN A 1 124 ? 4.769 4.069 -2.324 1.00 96.75 124 GLN A C 1
ATOM 1021 O O . GLN A 1 124 ? 5.450 4.168 -3.342 1.00 96.75 124 GLN A O 1
ATOM 1026 N N . ILE A 1 125 ? 3.434 4.060 -2.372 1.00 96.12 125 ILE A N 1
ATOM 1027 C CA . ILE A 1 125 ? 2.666 4.177 -3.623 1.00 96.12 125 ILE A CA 1
ATOM 1028 C C . ILE A 1 125 ? 2.974 5.503 -4.322 1.00 96.12 125 ILE A C 1
ATOM 1030 O O . ILE A 1 125 ? 3.222 5.523 -5.528 1.00 96.12 125 ILE A O 1
ATOM 1034 N N . ASN A 1 126 ? 3.031 6.606 -3.574 1.00 96.62 126 ASN A N 1
ATOM 1035 C CA . ASN A 1 126 ? 3.392 7.909 -4.126 1.00 96.62 126 ASN A CA 1
ATOM 1036 C C . ASN A 1 126 ? 4.819 7.916 -4.694 1.00 96.62 126 ASN A C 1
ATOM 1038 O O . ASN A 1 126 ? 5.066 8.512 -5.744 1.00 96.62 126 ASN A O 1
ATOM 1042 N N . GLN A 1 127 ? 5.763 7.241 -4.034 1.00 96.81 127 GLN A N 1
ATOM 1043 C CA . GLN A 1 127 ? 7.122 7.082 -4.547 1.00 96.81 127 GLN A CA 1
ATOM 1044 C C . GLN A 1 127 ? 7.142 6.243 -5.829 1.00 96.81 127 GLN A C 1
ATOM 1046 O O . GLN A 1 127 ? 7.750 6.670 -6.809 1.00 96.81 127 GLN A O 1
ATOM 1051 N N . ILE A 1 128 ? 6.435 5.108 -5.859 1.00 96.12 128 ILE A N 1
ATOM 1052 C CA . ILE A 1 128 ? 6.313 4.265 -7.055 1.00 96.12 128 ILE A CA 1
ATOM 1053 C C . ILE A 1 128 ? 5.726 5.081 -8.207 1.00 96.12 128 ILE A C 1
ATOM 1055 O O . ILE A 1 128 ? 6.320 5.123 -9.280 1.00 96.12 128 ILE A O 1
ATOM 1059 N N . SER A 1 129 ? 4.639 5.818 -7.975 1.00 96.69 129 SER A N 1
ATOM 1060 C CA . SER A 1 129 ? 4.019 6.671 -8.992 1.00 96.69 129 SER A CA 1
ATOM 1061 C C . SER A 1 129 ? 5.002 7.693 -9.570 1.00 96.69 129 SER A C 1
ATOM 1063 O O . SER A 1 129 ? 5.052 7.870 -10.786 1.00 96.69 129 SER A O 1
ATOM 1065 N N . LYS A 1 130 ? 5.825 8.335 -8.727 1.00 96.56 130 LYS A N 1
ATOM 1066 C CA . LYS A 1 130 ? 6.880 9.256 -9.185 1.00 96.56 130 LYS A CA 1
ATOM 1067 C C . LYS A 1 130 ? 7.942 8.538 -10.017 1.00 96.56 130 LYS A C 1
ATOM 1069 O O . LYS A 1 130 ? 8.361 9.059 -11.047 1.00 96.56 130 LYS A O 1
ATOM 1074 N N . THR A 1 131 ? 8.367 7.345 -9.598 1.00 96.88 131 THR A N 1
ATOM 1075 C CA . THR A 1 131 ? 9.342 6.557 -10.367 1.00 96.88 131 THR A CA 1
ATOM 1076 C C . THR A 1 131 ? 8.779 6.087 -11.705 1.00 96.88 131 THR A C 1
ATOM 1078 O O . THR A 1 131 ? 9.476 6.192 -12.706 1.00 96.88 131 THR A O 1
ATOM 1081 N N . CYS A 1 132 ? 7.516 5.655 -11.760 1.00 94.94 132 CYS A N 1
ATOM 1082 C CA . CYS A 1 132 ? 6.844 5.279 -13.001 1.00 94.94 132 CYS A CA 1
ATOM 1083 C C . CYS A 1 132 ? 6.767 6.460 -13.971 1.00 94.94 132 CYS A C 1
ATOM 1085 O O . CYS A 1 132 ? 7.077 6.287 -15.145 1.00 94.94 132 CYS A O 1
ATOM 1087 N N . HIS A 1 133 ? 6.434 7.658 -13.480 1.00 96.62 133 HIS A N 1
ATOM 1088 C CA . HIS A 1 133 ? 6.427 8.864 -14.307 1.00 96.62 133 HIS A CA 1
ATOM 1089 C C . HIS A 1 133 ? 7.824 9.182 -14.858 1.00 96.62 133 HIS A C 1
ATOM 1091 O O . HIS A 1 133 ? 7.989 9.357 -16.057 1.00 96.62 133 HIS A O 1
ATOM 1097 N N . SER A 1 134 ? 8.859 9.128 -14.012 1.00 97.06 134 SER A N 1
ATOM 1098 C CA . SER A 1 134 ? 10.239 9.343 -14.463 1.00 97.06 134 SER A CA 1
ATOM 1099 C C . SER A 1 134 ? 10.723 8.284 -15.463 1.00 97.06 134 SER A C 1
ATOM 1101 O O . SER A 1 134 ? 11.503 8.603 -16.360 1.00 97.06 134 SER A O 1
ATOM 1103 N N . ILE A 1 135 ? 10.294 7.026 -15.322 1.00 95.44 135 ILE A N 1
ATOM 1104 C CA . ILE A 1 135 ? 10.605 5.960 -16.283 1.00 95.44 135 ILE A CA 1
ATOM 1105 C C . ILE A 1 135 ? 9.908 6.225 -17.619 1.00 95.44 135 ILE A C 1
ATOM 1107 O O . ILE A 1 135 ? 10.554 6.068 -18.651 1.00 95.44 135 ILE A O 1
ATOM 1111 N N . ALA A 1 136 ? 8.642 6.653 -17.602 1.00 96.69 136 ALA A N 1
ATOM 1112 C CA . ALA A 1 136 ? 7.913 7.031 -18.810 1.00 96.69 136 ALA A CA 1
ATOM 1113 C C . ALA A 1 136 ? 8.627 8.176 -19.548 1.00 96.69 136 ALA A C 1
ATOM 1115 O O . ALA A 1 136 ? 8.998 8.003 -20.703 1.00 96.69 136 ALA A O 1
ATOM 1116 N N . ASP A 1 137 ? 8.986 9.257 -18.847 1.00 97.19 137 ASP A N 1
ATOM 1117 C CA . ASP A 1 137 ? 9.727 10.379 -19.443 1.00 97.19 137 ASP A CA 1
ATOM 1118 C C . ASP A 1 137 ? 11.074 9.946 -20.053 1.00 97.19 137 ASP A C 1
ATOM 1120 O O . ASP A 1 137 ? 11.537 10.487 -21.060 1.00 97.19 137 ASP A O 1
ATOM 1124 N N . ARG A 1 138 ? 11.761 8.986 -19.417 1.00 96.69 138 ARG A N 1
ATOM 1125 C CA . ARG A 1 138 ? 13.021 8.436 -19.940 1.00 96.69 138 ARG A CA 1
ATOM 1126 C C . ARG A 1 138 ? 12.803 7.551 -21.161 1.00 96.69 138 ARG A C 1
ATOM 1128 O O . ARG A 1 138 ? 13.684 7.529 -22.017 1.00 96.69 138 ARG A O 1
ATOM 1135 N N . LEU A 1 139 ? 11.696 6.816 -21.225 1.00 95.50 139 LEU A N 1
ATOM 1136 C CA . LEU A 1 139 ? 11.332 6.006 -22.384 1.00 95.50 139 LEU A CA 1
ATOM 1137 C C . LEU A 1 139 ? 10.992 6.891 -23.580 1.00 95.50 139 LEU A C 1
ATOM 1139 O O . LEU A 1 139 ? 11.546 6.647 -24.646 1.00 95.50 139 LEU A O 1
ATOM 1143 N N . ASP A 1 140 ? 10.213 7.954 -23.380 1.00 96.25 140 ASP A N 1
ATOM 1144 C CA . ASP A 1 140 ? 9.863 8.908 -24.439 1.00 96.25 140 ASP A CA 1
ATOM 1145 C C . ASP A 1 140 ? 11.123 9.556 -25.031 1.00 96.25 140 ASP A C 1
ATOM 1147 O O . ASP A 1 140 ? 11.347 9.536 -26.240 1.00 96.25 140 ASP A O 1
ATOM 1151 N N . LYS A 1 141 ? 12.040 10.031 -24.174 1.00 96.75 141 LYS A N 1
ATOM 1152 C CA . LYS A 1 141 ? 13.339 10.560 -24.627 1.00 96.75 141 LYS A CA 1
ATOM 1153 C C . LYS A 1 141 ? 14.181 9.516 -25.352 1.00 96.75 141 LYS A C 1
ATOM 1155 O O . LYS A 1 141 ? 14.877 9.841 -26.310 1.00 96.75 141 LYS A O 1
ATOM 1160 N N . ASN A 1 142 ? 14.169 8.270 -24.883 1.00 95.38 142 ASN A N 1
ATOM 1161 C CA . ASN A 1 142 ? 14.906 7.200 -25.544 1.00 95.38 142 ASN A CA 1
ATOM 1162 C C . ASN A 1 142 ? 14.325 6.920 -26.938 1.00 95.38 142 ASN A C 1
ATOM 1164 O O . ASN A 1 142 ? 15.087 6.772 -27.891 1.00 95.38 142 ASN A O 1
ATOM 1168 N N . GLU A 1 143 ? 12.999 6.921 -27.075 1.00 95.88 143 GLU A N 1
ATOM 1169 C CA . GLU A 1 143 ? 12.321 6.793 -28.363 1.00 95.88 143 GLU A CA 1
ATOM 1170 C C . GLU A 1 143 ? 12.719 7.929 -29.314 1.00 95.88 143 GLU A C 1
ATOM 1172 O O . GLU A 1 143 ? 13.126 7.658 -30.444 1.00 95.88 143 GLU A O 1
ATOM 1177 N N . GLU A 1 144 ? 12.722 9.180 -28.847 1.00 96.44 144 GLU A N 1
ATOM 1178 C CA . GLU A 1 144 ? 13.203 10.327 -29.630 1.00 96.44 144 GLU A CA 1
ATOM 1179 C C . GLU A 1 144 ? 14.655 10.131 -30.098 1.00 96.44 144 GLU A C 1
ATOM 1181 O O . GLU A 1 144 ? 14.964 10.313 -31.280 1.00 96.44 144 GLU A O 1
ATOM 1186 N N . THR A 1 145 ? 15.559 9.705 -29.206 1.00 95.38 145 THR A N 1
ATOM 1187 C CA . THR A 1 145 ? 16.960 9.445 -29.585 1.00 95.38 145 THR A CA 1
ATOM 1188 C C . THR A 1 145 ? 17.096 8.283 -30.566 1.00 95.38 145 THR A C 1
ATOM 1190 O O . THR A 1 145 ? 17.925 8.336 -31.474 1.00 95.38 145 THR A O 1
ATOM 1193 N N . GLN A 1 146 ? 16.262 7.251 -30.439 1.00 94.88 146 GLN A N 1
ATOM 1194 C CA . GLN A 1 146 ? 16.252 6.110 -31.347 1.00 94.88 146 GLN A CA 1
ATOM 1195 C C . GLN A 1 146 ? 15.744 6.513 -32.737 1.00 94.88 146 GLN A C 1
ATOM 1197 O O . GLN A 1 146 ? 16.314 6.086 -33.744 1.00 94.88 146 GLN A O 1
ATOM 1202 N N . GLN A 1 147 ? 14.728 7.377 -32.810 1.00 96.50 147 GLN A N 1
ATOM 1203 C CA . GLN A 1 147 ? 14.259 7.961 -34.067 1.00 96.50 147 GLN A CA 1
ATOM 1204 C C . GLN A 1 147 ? 15.353 8.814 -34.727 1.00 96.50 147 GLN A C 1
ATOM 1206 O O . GLN A 1 147 ? 15.599 8.675 -35.927 1.00 96.50 147 GLN A O 1
ATOM 1211 N N . GLN A 1 148 ? 16.067 9.641 -33.958 1.00 96.31 148 GLN A N 1
ATOM 1212 C CA . GLN A 1 148 ? 17.197 10.426 -34.470 1.00 96.31 148 GLN A CA 1
ATOM 1213 C C . GLN A 1 148 ? 18.335 9.540 -34.990 1.00 96.31 148 GLN A C 1
ATOM 1215 O O . GLN A 1 148 ? 18.859 9.788 -36.077 1.00 96.31 148 GLN A O 1
ATOM 1220 N N . LEU A 1 149 ? 18.684 8.476 -34.264 1.00 94.94 149 LEU A N 1
ATOM 1221 C CA . LEU A 1 149 ? 19.700 7.518 -34.697 1.00 94.94 149 LEU A CA 1
ATOM 1222 C C . LEU A 1 149 ? 19.294 6.824 -36.003 1.00 94.94 149 LEU A C 1
ATOM 1224 O O . LEU A 1 149 ? 20.116 6.679 -36.907 1.00 94.94 149 LEU A O 1
ATOM 1228 N N . ALA A 1 150 ? 18.022 6.440 -36.139 1.00 96.19 150 ALA A N 1
ATOM 1229 C CA . ALA A 1 150 ? 17.506 5.847 -37.369 1.00 96.19 150 ALA A CA 1
ATOM 1230 C C . ALA A 1 150 ? 17.620 6.810 -38.566 1.00 96.19 150 ALA A C 1
ATOM 1232 O O . ALA A 1 150 ? 17.978 6.381 -39.667 1.00 96.19 150 ALA A O 1
ATOM 1233 N N . LEU A 1 151 ? 17.371 8.109 -38.358 1.00 96.56 151 LEU A N 1
ATOM 1234 C CA . LEU A 1 151 ? 17.565 9.136 -39.387 1.00 96.56 151 LEU A CA 1
ATOM 1235 C C . LEU A 1 151 ? 19.040 9.277 -39.785 1.00 96.56 151 LEU A C 1
ATOM 1237 O O . LEU A 1 151 ? 19.343 9.242 -40.978 1.00 96.56 151 LEU A O 1
ATOM 1241 N N . GLN A 1 152 ? 19.957 9.359 -38.817 1.00 96.00 152 GLN A N 1
ATOM 1242 C CA . GLN A 1 152 ? 21.400 9.433 -39.088 1.00 96.00 152 GLN A CA 1
ATOM 1243 C C . GLN A 1 152 ? 21.913 8.190 -39.824 1.00 96.00 152 GLN A C 1
ATOM 1245 O O . GLN A 1 152 ? 22.697 8.299 -40.765 1.00 96.00 152 GLN A O 1
ATOM 1250 N N . MET A 1 153 ? 21.435 7.002 -39.450 1.00 92.88 153 MET A N 1
ATOM 1251 C CA . MET A 1 153 ? 21.817 5.754 -40.111 1.00 92.88 153 MET A CA 1
ATOM 1252 C C . MET A 1 153 ? 21.334 5.717 -41.567 1.00 92.88 153 MET A C 1
ATOM 1254 O O . MET A 1 153 ? 22.052 5.251 -42.452 1.00 92.88 153 MET A O 1
ATOM 1258 N N . LYS A 1 154 ? 20.139 6.259 -41.839 1.00 96.50 154 LYS A N 1
ATOM 1259 C CA . LYS A 1 154 ? 19.619 6.412 -43.203 1.00 96.50 154 LYS A CA 1
ATOM 1260 C C . LYS A 1 154 ? 20.459 7.392 -44.026 1.00 96.50 154 LYS A C 1
ATOM 1262 O O . LYS A 1 154 ? 20.743 7.113 -45.188 1.00 96.50 154 LYS A O 1
ATOM 1267 N N . GLU A 1 155 ? 20.874 8.510 -43.438 1.00 96.25 155 GLU A N 1
ATOM 1268 C CA . GLU A 1 155 ? 21.759 9.478 -44.093 1.00 96.25 155 GLU A CA 1
ATOM 1269 C C . GLU A 1 155 ? 23.139 8.871 -44.396 1.00 96.25 155 GLU A C 1
ATOM 1271 O O . GLU A 1 155 ? 23.652 9.013 -45.507 1.00 96.25 155 GLU A O 1
ATOM 1276 N N . GLN A 1 156 ? 23.708 8.109 -43.458 1.00 93.88 156 GLN A N 1
ATOM 1277 C CA . GLN A 1 156 ? 24.969 7.396 -43.662 1.00 93.88 156 GLN A CA 1
ATOM 1278 C C . GLN A 1 156 ? 24.873 6.352 -44.782 1.00 93.88 156 GLN A C 1
ATOM 1280 O O . GLN A 1 156 ? 25.798 6.239 -45.589 1.00 93.88 156 GLN A O 1
ATOM 1285 N N . LEU A 1 157 ? 23.755 5.624 -44.868 1.00 95.38 157 LEU A N 1
ATOM 1286 C CA . LEU A 1 157 ? 23.498 4.671 -45.949 1.00 95.38 157 LEU A CA 1
ATOM 1287 C C . LEU A 1 157 ? 23.471 5.370 -47.317 1.00 95.38 157 LEU A C 1
ATOM 1289 O O . LEU A 1 157 ? 24.063 4.879 -48.278 1.00 95.38 157 LEU A O 1
ATOM 1293 N N . GLU A 1 158 ? 22.821 6.532 -47.400 1.00 96.62 158 GLU A N 1
ATOM 1294 C CA . GLU A 1 158 ? 22.754 7.321 -48.632 1.00 96.62 158 GLU A CA 1
ATOM 1295 C C . GLU A 1 158 ? 24.136 7.860 -49.031 1.00 96.62 158 GLU A C 1
ATOM 1297 O O . GLU A 1 158 ? 24.544 7.729 -50.186 1.00 96.62 158 GLU A O 1
ATOM 1302 N N . MET A 1 159 ? 24.917 8.375 -48.074 1.00 95.19 159 MET A N 1
ATOM 1303 C CA . MET A 1 159 ? 26.304 8.783 -48.326 1.00 95.19 159 MET A CA 1
ATOM 1304 C C . MET A 1 159 ? 27.174 7.614 -48.803 1.00 95.19 159 MET A C 1
ATOM 1306 O O . MET A 1 159 ? 27.961 7.773 -49.738 1.00 95.19 159 MET A O 1
ATOM 1310 N N . GLN A 1 160 ? 27.028 6.431 -48.200 1.00 93.75 160 GLN A N 1
ATOM 1311 C CA . GLN A 1 160 ? 27.761 5.232 -48.605 1.00 93.75 160 GLN A CA 1
ATOM 1312 C C . GLN A 1 160 ? 27.395 4.806 -50.031 1.00 93.75 160 GLN A C 1
ATOM 1314 O O . GLN A 1 160 ? 28.281 4.465 -50.816 1.00 93.75 160 GLN A O 1
ATOM 1319 N N . LYS A 1 161 ? 26.110 4.874 -50.392 1.00 96.25 161 LYS A N 1
ATOM 1320 C CA . LYS A 1 161 ? 25.640 4.600 -51.753 1.00 96.25 161 LYS A CA 1
ATOM 1321 C C . LYS A 1 161 ? 26.256 5.574 -52.760 1.00 96.25 161 LYS A C 1
ATOM 1323 O O . LYS A 1 161 ? 26.818 5.139 -53.762 1.00 96.25 161 LYS A O 1
ATOM 1328 N N . GLN A 1 162 ? 26.236 6.875 -52.468 1.00 96.00 162 GLN A N 1
ATOM 1329 C CA . GLN A 1 162 ? 26.858 7.888 -53.326 1.00 96.00 162 GLN A CA 1
ATOM 1330 C C . GLN A 1 162 ? 28.376 7.701 -53.447 1.00 96.00 162 GLN A C 1
ATOM 1332 O O . GLN A 1 162 ? 28.943 7.902 -54.523 1.00 96.00 162 GLN A O 1
ATOM 1337 N N . ALA A 1 163 ? 29.054 7.306 -52.366 1.00 94.38 163 ALA A N 1
ATOM 1338 C CA . ALA A 1 163 ? 30.479 6.994 -52.392 1.00 94.38 163 ALA A CA 1
ATOM 1339 C C . ALA A 1 163 ? 30.774 5.773 -53.279 1.00 94.38 163 ALA A C 1
ATOM 1341 O O . ALA A 1 163 ? 31.690 5.829 -54.098 1.00 94.38 163 ALA A O 1
ATOM 1342 N N . ALA A 1 164 ? 29.968 4.712 -53.181 1.00 95.81 164 ALA A N 1
ATOM 1343 C CA . ALA A 1 164 ? 30.083 3.534 -54.039 1.00 95.81 164 ALA A CA 1
ATOM 1344 C C . ALA A 1 164 ? 29.847 3.875 -55.524 1.00 95.81 164 ALA A C 1
ATOM 1346 O O . ALA A 1 164 ? 30.609 3.447 -56.391 1.00 95.81 164 ALA A O 1
ATOM 1347 N N . GLU A 1 1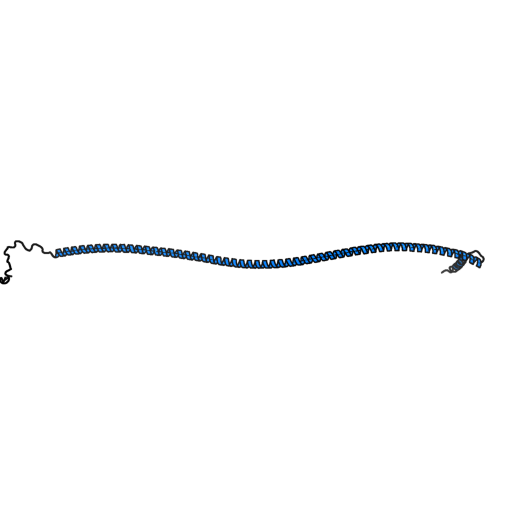65 ? 28.852 4.711 -55.833 1.00 96.25 165 GLU A N 1
ATOM 1348 C CA . GLU A 1 165 ? 28.612 5.205 -57.198 1.00 96.25 165 GLU A CA 1
ATOM 1349 C C . GLU A 1 165 ? 29.778 6.052 -57.736 1.00 96.25 165 GLU A C 1
ATOM 1351 O O . GLU A 1 165 ? 30.127 5.971 -58.913 1.00 96.25 165 GLU A O 1
ATOM 1356 N N . LYS A 1 166 ? 30.414 6.876 -56.896 1.00 94.81 166 LYS A N 1
ATOM 1357 C CA . LYS A 1 166 ? 31.611 7.630 -57.303 1.00 94.81 166 LYS A CA 1
ATOM 1358 C C . LYS A 1 166 ? 32.814 6.713 -57.527 1.00 94.81 166 LYS A C 1
ATOM 1360 O O . LYS A 1 166 ? 33.562 6.936 -58.476 1.00 94.81 166 LYS A O 1
ATOM 1365 N N . LEU A 1 167 ? 32.986 5.693 -56.687 1.00 94.19 167 LEU A N 1
ATOM 1366 C CA . LEU A 1 167 ? 34.094 4.744 -56.780 1.00 94.19 167 LEU A CA 1
ATOM 1367 C C . LEU A 1 167 ? 33.991 3.878 -58.041 1.00 94.19 167 LEU A C 1
ATOM 1369 O O . LEU A 1 167 ? 34.974 3.743 -58.760 1.00 94.19 167 LEU A O 1
ATOM 1373 N N . THR A 1 168 ? 32.794 3.387 -58.366 1.00 95.75 168 THR A N 1
ATOM 1374 C CA . THR A 1 168 ? 32.537 2.639 -59.612 1.00 95.75 168 THR A CA 1
ATOM 1375 C C . THR A 1 168 ? 32.811 3.487 -60.857 1.00 95.75 168 THR A C 1
ATOM 1377 O O . THR A 1 168 ? 33.528 3.050 -61.752 1.00 95.75 168 THR A O 1
ATOM 1380 N N . LYS A 1 169 ? 32.357 4.749 -60.888 1.00 95.69 169 LYS A N 1
ATOM 1381 C CA . LYS A 1 169 ? 32.710 5.691 -61.971 1.00 95.69 169 LYS A CA 1
ATOM 1382 C C . LYS A 1 169 ? 34.219 5.919 -62.082 1.00 95.69 169 LYS A C 1
ATOM 1384 O O . LYS A 1 169 ? 34.753 6.033 -63.182 1.00 95.69 169 LYS A O 1
ATOM 1389 N N . GLN A 1 170 ? 34.918 6.015 -60.953 1.00 93.00 170 GLN A N 1
ATOM 1390 C CA . GLN A 1 170 ? 36.369 6.182 -60.944 1.00 93.00 170 GLN A CA 1
ATOM 1391 C C . GLN A 1 170 ? 37.088 4.930 -61.471 1.00 93.00 170 GLN A C 1
ATOM 1393 O O . GLN A 1 170 ? 38.057 5.056 -62.218 1.00 93.00 170 GLN A O 1
ATOM 1398 N N . GLU A 1 171 ? 36.606 3.737 -61.125 1.00 94.31 171 GLU A N 1
ATOM 1399 C CA . GLU A 1 171 ? 37.115 2.462 -61.633 1.00 94.31 171 GLU A CA 1
ATOM 1400 C C . GLU A 1 171 ? 36.954 2.354 -63.158 1.00 94.31 171 GLU A C 1
ATOM 1402 O O . GLU A 1 171 ? 37.904 1.984 -63.848 1.00 94.31 171 GLU A O 1
ATOM 1407 N N . GLU A 1 172 ? 35.815 2.784 -63.712 1.00 94.88 172 GLU A N 1
ATOM 1408 C CA . GLU A 1 172 ? 35.603 2.863 -65.165 1.00 94.88 172 GLU A CA 1
ATOM 1409 C C . GLU A 1 172 ? 36.592 3.821 -65.853 1.00 94.88 172 GLU A C 1
ATOM 1411 O O . GLU A 1 172 ? 37.170 3.483 -66.892 1.00 94.88 172 GLU A O 1
ATOM 1416 N N . ILE A 1 173 ? 36.828 5.003 -65.266 1.00 93.44 173 ILE A N 1
ATOM 1417 C CA . ILE A 1 173 ? 37.800 5.984 -65.780 1.00 93.44 173 ILE A CA 1
ATOM 1418 C C . ILE A 1 173 ? 39.213 5.393 -65.775 1.00 93.44 173 ILE A C 1
ATOM 1420 O O . ILE A 1 173 ? 39.921 5.490 -66.783 1.00 93.44 173 ILE A O 1
ATOM 1424 N N . HIS A 1 174 ? 39.623 4.763 -64.671 1.00 91.38 174 HIS A N 1
ATOM 1425 C CA . HIS A 1 174 ? 40.934 4.121 -64.557 1.00 91.38 174 HIS A CA 1
ATOM 1426 C C . HIS A 1 174 ? 41.081 2.953 -65.527 1.00 91.38 174 HIS A C 1
ATOM 1428 O O . HIS A 1 174 ? 42.101 2.860 -66.205 1.00 91.38 174 HIS A O 1
ATOM 1434 N N . GLY A 1 175 ? 40.053 2.117 -65.686 1.00 94.50 175 GLY A N 1
ATOM 1435 C CA . GLY A 1 175 ? 40.042 1.042 -66.679 1.00 94.50 175 GLY A CA 1
ATOM 1436 C C . GLY A 1 175 ? 40.173 1.565 -68.114 1.00 94.50 175 GLY A C 1
ATOM 1437 O O . GLY A 1 175 ? 40.898 0.992 -68.930 1.00 94.50 175 GLY A O 1
ATOM 1438 N N . GLY A 1 176 ? 39.527 2.692 -68.430 1.00 93.88 176 GLY A N 1
ATOM 1439 C CA . GLY A 1 176 ? 39.697 3.388 -69.706 1.00 93.88 176 GLY A CA 1
ATOM 1440 C C . GLY A 1 176 ? 41.107 3.959 -69.897 1.00 93.88 176 GLY A C 1
ATOM 1441 O O . GLY A 1 176 ? 41.670 3.860 -70.990 1.00 93.88 176 GLY A O 1
ATOM 1442 N N . MET A 1 177 ? 41.698 4.528 -68.843 1.00 93.19 177 MET A N 1
ATOM 1443 C CA . MET A 1 177 ? 43.076 5.026 -68.857 1.00 93.19 177 MET A CA 1
ATOM 1444 C C . MET A 1 177 ? 44.081 3.892 -69.082 1.00 93.19 177 MET A C 1
ATOM 1446 O O . MET A 1 177 ? 44.964 4.045 -69.922 1.00 93.19 177 MET A O 1
ATOM 1450 N N . LEU A 1 178 ? 43.906 2.752 -68.410 1.00 92.38 178 LEU A N 1
ATOM 1451 C CA . LEU A 1 178 ? 44.775 1.581 -68.546 1.00 92.38 178 LEU A CA 1
ATOM 1452 C C . LEU A 1 178 ? 44.764 1.049 -69.984 1.00 92.38 178 LEU A C 1
ATOM 1454 O O . LEU A 1 178 ? 45.814 0.933 -70.601 1.00 92.38 178 LEU A O 1
ATOM 1458 N N . LYS A 1 179 ? 43.577 0.891 -70.591 1.00 94.12 179 LYS A N 1
ATOM 1459 C CA . LYS A 1 179 ? 43.449 0.497 -72.010 1.00 94.12 179 LYS A CA 1
ATOM 1460 C C . LYS A 1 179 ? 44.143 1.470 -72.966 1.00 94.12 179 LYS A C 1
ATOM 1462 O O . LYS A 1 179 ? 44.682 1.066 -73.995 1.00 94.12 179 LYS A O 1
ATOM 1467 N N . ARG A 1 180 ? 44.087 2.776 -72.680 1.00 93.62 180 ARG A N 1
ATOM 1468 C CA . ARG A 1 180 ? 44.790 3.789 -73.483 1.00 93.62 180 ARG A CA 1
ATOM 1469 C C . ARG A 1 180 ? 46.302 3.682 -73.314 1.00 93.62 180 ARG A C 1
ATOM 1471 O O . ARG A 1 180 ? 47.005 3.838 -74.309 1.00 93.62 180 ARG A O 1
ATOM 1478 N N . LEU A 1 181 ? 46.769 3.426 -72.096 1.00 93.75 181 LEU A N 1
ATOM 1479 C CA . LEU A 1 181 ? 48.179 3.231 -71.783 1.00 93.75 181 LEU A CA 1
ATOM 1480 C C . LEU A 1 181 ? 48.720 1.982 -72.492 1.00 93.75 181 LEU A C 1
ATOM 1482 O O . LEU A 1 181 ? 49.700 2.105 -73.217 1.00 93.75 181 LEU A O 1
ATOM 1486 N N . ASP A 1 182 ? 48.012 0.851 -72.430 1.00 91.75 182 ASP A N 1
ATOM 1487 C CA . ASP A 1 182 ? 48.367 -0.384 -73.148 1.00 91.75 182 ASP A CA 1
ATOM 1488 C C . ASP A 1 182 ? 48.467 -0.154 -74.668 1.00 91.75 182 ASP A C 1
ATOM 1490 O O . ASP A 1 182 ? 49.408 -0.594 -75.332 1.00 91.75 182 ASP A O 1
ATOM 1494 N N . ASN A 1 183 ? 47.516 0.592 -75.245 1.00 93.94 183 ASN A N 1
ATOM 1495 C CA . ASN A 1 183 ? 47.552 0.947 -76.666 1.00 93.94 183 ASN A CA 1
ATOM 1496 C C . ASN A 1 183 ? 48.760 1.830 -77.015 1.00 93.94 183 ASN A C 1
ATOM 1498 O O . ASN A 1 183 ? 49.357 1.666 -78.082 1.00 93.94 183 ASN A O 1
ATOM 1502 N N . GLN A 1 184 ? 49.114 2.780 -76.145 1.00 92.81 184 GLN A N 1
ATOM 1503 C CA . GLN A 1 184 ? 50.296 3.622 -76.328 1.00 92.81 184 GLN A CA 1
ATOM 1504 C C . GLN A 1 184 ? 51.589 2.814 -76.193 1.00 92.81 184 GLN A C 1
ATOM 1506 O O . GLN A 1 184 ? 52.493 3.006 -77.003 1.00 92.81 184 GLN A O 1
ATOM 1511 N N . GLU A 1 185 ? 51.662 1.880 -75.247 1.00 92.69 185 GLU A N 1
ATOM 1512 C CA . GLU A 1 185 ? 52.794 0.966 -75.089 1.00 92.69 185 GLU A CA 1
ATOM 1513 C C . GLU A 1 185 ? 52.978 0.087 -76.335 1.00 92.69 185 GLU A C 1
ATOM 1515 O O . GLU A 1 185 ? 54.077 0.008 -76.884 1.00 92.69 185 GLU A O 1
ATOM 1520 N N . ALA A 1 186 ? 51.892 -0.469 -76.882 1.00 93.56 186 ALA A N 1
ATOM 1521 C CA . ALA A 1 186 ? 51.936 -1.243 -78.122 1.00 93.56 186 ALA A CA 1
ATOM 1522 C C . ALA A 1 186 ? 52.394 -0.412 -79.338 1.00 93.56 186 ALA A C 1
ATOM 1524 O O . ALA A 1 186 ? 53.098 -0.916 -80.220 1.00 93.56 186 ALA A O 1
ATOM 1525 N N . LEU A 1 187 ? 51.997 0.864 -79.419 1.00 91.88 187 LEU A N 1
ATOM 1526 C CA . LEU A 1 187 ? 52.481 1.781 -80.456 1.00 91.88 187 LEU A CA 1
ATOM 1527 C C . LEU A 1 187 ? 53.966 2.107 -80.270 1.00 91.88 187 LEU A C 1
ATOM 1529 O O . LEU A 1 187 ? 54.707 2.101 -81.253 1.00 91.88 187 LEU A O 1
ATOM 1533 N N . LEU A 1 188 ? 54.406 2.354 -79.035 1.00 92.19 188 LEU A N 1
ATOM 1534 C CA . LEU A 1 188 ? 55.812 2.593 -78.710 1.00 92.19 188 LEU A CA 1
ATOM 1535 C C . LEU A 1 188 ? 56.685 1.386 -79.060 1.00 92.19 188 LEU A C 1
ATOM 1537 O O . LEU A 1 188 ? 57.737 1.574 -79.667 1.00 92.19 188 LEU A O 1
ATOM 1541 N N . ASP A 1 189 ? 56.235 0.160 -78.783 1.00 92.94 189 ASP A N 1
ATOM 1542 C CA . ASP A 1 189 ? 56.952 -1.056 -79.185 1.00 92.94 189 ASP A CA 1
ATOM 1543 C C . ASP A 1 189 ? 57.069 -1.161 -80.716 1.00 92.94 189 ASP A C 1
ATOM 1545 O O . ASP A 1 189 ? 58.147 -1.421 -81.258 1.00 92.94 189 ASP A O 1
ATOM 1549 N N . LYS A 1 190 ? 55.991 -0.864 -81.459 1.00 93.44 190 LYS A N 1
ATOM 1550 C CA . LYS A 1 190 ? 56.049 -0.793 -82.931 1.00 93.44 190 LYS A CA 1
ATOM 1551 C C . LYS A 1 190 ? 57.049 0.258 -83.416 1.00 93.44 190 LYS A C 1
ATOM 1553 O O . LYS A 1 190 ? 57.835 -0.038 -84.318 1.00 93.44 190 LYS A O 1
ATOM 1558 N N . PHE A 1 191 ? 57.053 1.452 -82.824 1.00 89.50 191 PHE A N 1
ATOM 1559 C CA . PHE A 1 191 ? 58.024 2.501 -83.148 1.00 89.50 191 PHE A CA 1
ATOM 1560 C C . PHE A 1 191 ? 59.458 2.068 -82.837 1.00 89.50 191 PHE A C 1
ATOM 1562 O O . PHE A 1 191 ? 60.344 2.271 -83.664 1.00 89.50 191 PHE A O 1
ATOM 1569 N N . ALA A 1 192 ? 59.693 1.418 -81.696 1.00 91.38 192 ALA A N 1
ATOM 1570 C CA . ALA A 1 192 ? 61.002 0.888 -81.331 1.00 91.38 192 ALA A CA 1
ATOM 1571 C C . ALA A 1 192 ? 61.494 -0.151 -82.354 1.00 91.38 192 ALA A C 1
ATOM 1573 O O . ALA A 1 192 ? 62.642 -0.093 -82.800 1.00 91.38 192 ALA A O 1
ATOM 1574 N N . ARG A 1 193 ? 60.617 -1.055 -82.814 1.00 91.94 193 ARG A N 1
ATOM 1575 C CA . ARG A 1 193 ? 60.932 -2.014 -83.890 1.00 91.94 193 ARG A CA 1
ATOM 1576 C C . ARG A 1 193 ? 61.258 -1.317 -85.211 1.00 91.94 193 ARG A C 1
ATOM 1578 O O . ARG A 1 193 ? 62.227 -1.693 -85.867 1.00 91.94 193 ARG A O 1
ATOM 1585 N N . GLN A 1 194 ? 60.489 -0.297 -85.595 1.00 92.81 194 GLN A N 1
ATOM 1586 C CA . GLN A 1 194 ? 60.758 0.488 -86.804 1.00 92.81 194 GLN A CA 1
ATOM 1587 C C . GLN A 1 194 ? 62.091 1.239 -86.716 1.00 92.81 194 GLN A C 1
ATOM 1589 O O . GLN A 1 194 ? 62.860 1.216 -87.674 1.00 92.81 194 GLN A O 1
ATOM 1594 N N . LEU A 1 195 ? 62.409 1.841 -85.568 1.00 92.06 195 LEU A N 1
ATOM 1595 C CA . LEU A 1 195 ? 63.705 2.478 -85.328 1.00 92.06 195 LEU A CA 1
ATOM 1596 C C . LEU A 1 195 ? 64.856 1.476 -85.434 1.00 92.06 195 LEU A C 1
ATOM 1598 O O . LEU A 1 195 ? 65.863 1.775 -86.072 1.00 92.06 195 LEU A O 1
ATOM 1602 N N . ASN A 1 196 ? 64.699 0.272 -84.879 1.00 90.62 196 ASN A N 1
ATOM 1603 C CA . ASN A 1 196 ? 65.688 -0.796 -85.028 1.00 90.62 196 ASN A CA 1
ATOM 1604 C C . ASN A 1 196 ? 65.854 -1.226 -86.494 1.00 90.62 196 ASN A C 1
ATOM 1606 O O . ASN A 1 196 ? 66.977 -1.441 -86.947 1.00 90.62 196 ASN A O 1
ATOM 1610 N N . HIS A 1 197 ? 64.763 -1.293 -87.260 1.00 92.81 197 HIS A N 1
ATOM 1611 C CA . HIS A 1 197 ? 64.819 -1.587 -88.690 1.00 92.81 197 HIS A CA 1
ATOM 1612 C C . HIS A 1 197 ? 65.543 -0.486 -89.481 1.00 92.81 197 HIS A C 1
ATOM 1614 O O . HIS A 1 197 ? 66.446 -0.788 -90.260 1.00 92.81 197 HIS A O 1
ATOM 1620 N N . ILE A 1 198 ? 65.227 0.789 -89.229 1.00 90.88 198 ILE A N 1
ATOM 1621 C CA . ILE A 1 198 ? 65.925 1.937 -89.831 1.00 90.88 198 ILE A CA 1
ATOM 1622 C C . ILE A 1 198 ? 67.409 1.906 -89.467 1.00 90.88 198 ILE A C 1
ATOM 1624 O O . ILE A 1 198 ? 68.259 2.073 -90.339 1.00 90.88 198 ILE A O 1
ATOM 1628 N N . ARG A 1 199 ? 67.735 1.638 -88.197 1.00 89.81 199 ARG A N 1
ATOM 1629 C CA . ARG A 1 199 ? 69.115 1.485 -87.730 1.00 89.81 199 ARG A CA 1
ATOM 1630 C C . ARG A 1 199 ? 69.843 0.382 -88.501 1.00 89.81 199 ARG A C 1
ATOM 1632 O O . ARG A 1 199 ? 70.973 0.601 -88.923 1.00 89.81 199 ARG A O 1
ATOM 1639 N N . SER A 1 200 ? 69.197 -0.762 -88.736 1.00 92.62 200 SER A N 1
ATOM 1640 C CA . SER A 1 200 ? 69.752 -1.855 -89.546 1.00 92.62 200 SER A CA 1
ATOM 1641 C C . SER A 1 200 ? 69.996 -1.437 -90.998 1.00 92.62 200 SER A C 1
ATOM 1643 O O . SER A 1 200 ? 71.080 -1.684 -91.519 1.00 92.62 200 SER A O 1
ATOM 1645 N N . ILE A 1 201 ? 69.032 -0.765 -91.640 1.00 89.81 201 ILE A N 1
ATOM 1646 C CA . ILE A 1 201 ? 69.182 -0.260 -93.015 1.00 89.81 201 ILE A CA 1
ATOM 1647 C C . ILE A 1 201 ? 70.343 0.735 -93.093 1.00 89.81 201 ILE A C 1
ATOM 1649 O O . ILE A 1 201 ? 71.157 0.665 -94.010 1.00 89.81 201 ILE A O 1
ATOM 1653 N N . LEU A 1 202 ? 70.445 1.662 -92.136 1.00 87.94 202 LEU A N 1
ATOM 1654 C CA . LEU A 1 202 ? 71.537 2.632 -92.085 1.00 87.94 202 LEU A CA 1
ATOM 1655 C C . LEU A 1 202 ? 72.889 1.942 -91.914 1.00 87.94 202 LEU A C 1
ATOM 1657 O O . LEU A 1 202 ? 73.824 2.309 -92.620 1.00 87.94 202 LEU A O 1
ATOM 1661 N N . PHE A 1 203 ? 73.004 0.932 -91.048 1.00 90.81 203 PHE A N 1
ATOM 1662 C CA . PHE A 1 203 ? 74.234 0.145 -90.932 1.00 90.81 203 PHE A CA 1
ATOM 1663 C C . PHE A 1 203 ? 74.589 -0.575 -92.233 1.00 90.81 203 PHE A C 1
ATOM 1665 O O . PHE A 1 203 ? 75.735 -0.496 -92.665 1.00 90.81 203 PHE A O 1
ATOM 1672 N N . GLU A 1 204 ? 73.623 -1.221 -92.889 1.00 90.19 204 GLU A N 1
ATOM 1673 C CA . GLU A 1 204 ? 73.844 -1.899 -94.170 1.00 90.19 204 GLU A CA 1
ATOM 1674 C C . GLU A 1 204 ? 74.305 -0.912 -95.249 1.00 90.19 204 GLU A C 1
ATOM 1676 O O . GLU A 1 204 ? 75.320 -1.131 -95.908 1.00 90.19 204 GLU A O 1
ATOM 1681 N N . ARG A 1 205 ? 73.600 0.216 -95.395 1.00 89.69 205 ARG A N 1
ATOM 1682 C CA . ARG A 1 205 ? 73.934 1.263 -96.369 1.00 89.69 205 ARG A CA 1
ATOM 1683 C C . ARG A 1 205 ? 75.276 1.914 -96.066 1.00 89.69 205 ARG A C 1
ATOM 1685 O O . ARG A 1 205 ? 76.024 2.172 -97.001 1.00 89.69 205 ARG A O 1
ATOM 1692 N N . THR A 1 206 ? 75.597 2.140 -94.795 1.00 88.50 206 THR A N 1
ATOM 1693 C CA . THR A 1 206 ? 76.888 2.704 -94.374 1.00 88.50 206 THR A CA 1
ATOM 1694 C C . THR A 1 206 ? 78.022 1.722 -94.653 1.00 88.50 206 THR A C 1
ATOM 1696 O O . THR A 1 206 ? 79.030 2.130 -95.219 1.00 88.50 206 THR A O 1
ATOM 1699 N N . ASN A 1 207 ? 77.843 0.428 -94.361 1.00 85.12 207 ASN A N 1
ATOM 1700 C CA . ASN A 1 207 ? 78.813 -0.616 -94.708 1.00 85.12 207 ASN A CA 1
ATOM 1701 C C . ASN A 1 207 ? 78.988 -0.762 -96.224 1.00 85.12 207 ASN A C 1
ATOM 1703 O O . ASN A 1 207 ? 80.116 -0.863 -96.699 1.00 85.12 207 ASN A O 1
ATOM 1707 N N . TYR A 1 208 ? 77.900 -0.735 -96.996 1.00 88.19 208 TYR A N 1
ATOM 1708 C CA . TYR A 1 208 ? 77.965 -0.784 -98.457 1.00 88.19 208 TYR A CA 1
ATOM 1709 C C . TYR A 1 208 ? 78.686 0.438 -99.037 1.00 88.19 208 TYR A C 1
ATOM 1711 O O . TYR A 1 208 ? 79.516 0.296 -99.933 1.00 88.19 208 TYR A O 1
ATOM 1719 N N . LEU A 1 209 ? 78.398 1.640 -98.525 1.00 85.69 209 LEU A N 1
ATOM 1720 C CA . LEU A 1 209 ? 79.053 2.870 -98.966 1.00 85.69 209 LEU A CA 1
ATOM 1721 C C . LEU A 1 209 ? 80.534 2.881 -98.575 1.00 85.69 209 LEU A C 1
ATOM 1723 O O . LEU A 1 209 ? 81.364 3.246 -99.398 1.00 85.69 209 LEU A O 1
ATOM 1727 N N . ALA A 1 210 ? 80.868 2.434 -97.361 1.00 83.06 210 ALA A N 1
ATOM 1728 C CA . ALA A 1 210 ? 82.247 2.269 -96.916 1.00 83.06 210 ALA A CA 1
ATOM 1729 C C . ALA A 1 210 ? 83.004 1.281 -97.815 1.00 83.06 210 ALA A C 1
ATOM 1731 O O . ALA A 1 210 ? 84.097 1.603 -98.267 1.00 83.06 210 ALA A O 1
ATOM 1732 N N . GLY A 1 211 ? 82.394 0.141 -98.159 1.00 83.19 211 GLY A N 1
ATOM 1733 C CA . GLY A 1 211 ? 82.955 -0.813 -99.120 1.00 83.19 211 GLY A CA 1
ATOM 1734 C C . GLY A 1 211 ? 83.151 -0.203 -100.511 1.00 83.19 211 GLY A C 1
ATOM 1735 O O . GLY A 1 211 ? 84.227 -0.308 -101.082 1.00 83.19 211 GLY A O 1
ATOM 1736 N N . LYS A 1 212 ? 82.157 0.529 -101.031 1.00 85.38 212 LYS A N 1
ATOM 1737 C CA . LYS A 1 212 ? 82.258 1.244 -102.317 1.00 85.38 212 LYS A CA 1
ATOM 1738 C C . LYS A 1 212 ? 83.336 2.328 -102.324 1.00 85.38 212 LYS A C 1
ATOM 1740 O O . LYS A 1 212 ? 83.982 2.515 -103.351 1.00 85.38 212 LYS A O 1
ATOM 1745 N N . ILE A 1 213 ? 83.498 3.068 -101.226 1.00 82.94 213 ILE A N 1
ATOM 1746 C CA . ILE A 1 213 ? 84.553 4.076 -101.077 1.00 82.94 213 ILE A CA 1
ATOM 1747 C C . ILE A 1 213 ? 85.916 3.390 -101.003 1.00 82.94 213 ILE A C 1
ATOM 1749 O O . ILE A 1 213 ? 86.831 3.855 -101.670 1.00 82.94 213 ILE A O 1
ATOM 1753 N N . ASP A 1 214 ? 86.052 2.287 -100.263 1.00 80.12 214 ASP A N 1
ATOM 1754 C CA . ASP A 1 214 ? 87.296 1.510 -100.196 1.00 80.12 214 ASP A CA 1
ATOM 1755 C C . ASP A 1 214 ? 87.676 0.936 -101.573 1.00 80.12 214 ASP A C 1
ATOM 1757 O O . ASP A 1 214 ? 88.802 1.117 -102.039 1.00 80.12 214 ASP A O 1
ATOM 1761 N N . ASP A 1 215 ? 86.716 0.349 -102.291 1.00 80.19 215 ASP A N 1
ATOM 1762 C CA . ASP A 1 215 ? 86.897 -0.138 -103.664 1.00 80.19 215 ASP A CA 1
ATOM 1763 C C . ASP A 1 215 ? 87.240 1.004 -104.636 1.00 80.19 215 ASP A C 1
ATOM 1765 O O . ASP A 1 215 ? 88.144 0.883 -105.467 1.00 80.19 215 ASP A O 1
ATOM 1769 N N . GLY A 1 216 ? 86.547 2.141 -104.525 1.00 75.06 216 GLY A N 1
ATOM 1770 C CA . GLY A 1 216 ? 86.800 3.338 -105.325 1.00 75.06 216 GLY A CA 1
ATOM 1771 C C . GLY A 1 216 ? 88.163 3.963 -105.032 1.00 75.06 216 GLY A C 1
ATOM 1772 O O . GLY A 1 216 ? 88.847 4.396 -105.960 1.00 75.06 216 GLY A O 1
ATOM 1773 N N . TYR A 1 217 ? 88.594 3.962 -103.770 1.00 77.75 217 TYR A N 1
ATOM 1774 C CA . TYR A 1 217 ? 89.914 4.415 -103.345 1.00 77.75 217 TYR A CA 1
ATOM 1775 C C . TYR A 1 217 ? 91.000 3.485 -103.879 1.00 77.75 217 TYR A C 1
ATOM 1777 O O . TYR A 1 217 ? 91.978 3.965 -104.444 1.00 77.75 217 TYR A O 1
ATOM 1785 N N . LYS A 1 218 ? 90.820 2.161 -103.815 1.00 71.94 218 LYS A N 1
ATOM 1786 C CA . LYS A 1 218 ? 91.727 1.191 -104.454 1.00 71.94 218 LYS A CA 1
ATOM 1787 C C . LYS A 1 218 ? 91.825 1.415 -105.965 1.00 71.94 218 LYS A C 1
ATOM 1789 O O . LYS A 1 218 ? 92.928 1.483 -106.502 1.00 71.94 218 LYS A O 1
ATOM 1794 N N . LEU A 1 219 ? 90.697 1.603 -106.652 1.00 69.31 219 LEU A N 1
ATOM 1795 C CA . LEU A 1 219 ? 90.674 1.811 -108.102 1.00 69.31 219 LEU A CA 1
ATOM 1796 C C . LEU A 1 219 ? 91.335 3.139 -108.509 1.00 69.31 219 LEU A C 1
ATOM 1798 O O . LEU A 1 219 ? 92.198 3.161 -109.384 1.00 69.31 219 LEU A O 1
ATOM 1802 N N . THR A 1 220 ? 90.985 4.244 -107.854 1.00 70.00 220 THR A N 1
ATOM 1803 C CA . THR A 1 220 ? 91.544 5.569 -108.169 1.00 70.00 220 THR A CA 1
ATOM 1804 C C . THR A 1 220 ? 92.989 5.720 -107.716 1.00 70.00 220 THR A C 1
ATOM 1806 O O . THR A 1 220 ? 93.780 6.279 -108.468 1.00 70.00 220 THR A O 1
ATOM 1809 N N . SER A 1 221 ? 93.377 5.175 -106.560 1.00 65.12 221 SER A N 1
ATOM 1810 C CA . SER A 1 221 ? 94.786 5.145 -106.146 1.00 65.12 221 SER A CA 1
ATOM 1811 C C . SER A 1 221 ? 95.626 4.323 -107.120 1.00 65.12 221 SER A C 1
ATOM 1813 O O . SER A 1 221 ? 96.693 4.786 -107.510 1.00 65.12 221 SER A O 1
ATOM 1815 N N . SER A 1 222 ? 95.130 3.176 -107.606 1.00 60.75 222 SER A N 1
ATOM 1816 C CA . SER A 1 222 ? 95.824 2.403 -108.646 1.00 60.75 222 SER A CA 1
ATOM 1817 C C . SER A 1 222 ? 95.967 3.186 -109.959 1.00 60.75 222 SER A C 1
ATOM 1819 O O . SER A 1 222 ? 97.025 3.154 -110.582 1.00 60.75 222 SER A O 1
ATOM 1821 N N . TYR A 1 223 ? 94.947 3.957 -110.349 1.00 64.94 223 TYR A N 1
ATOM 1822 C CA . TYR A 1 223 ? 94.953 4.749 -111.578 1.00 64.94 223 TYR A CA 1
ATOM 1823 C C . TYR A 1 223 ? 95.846 5.997 -111.489 1.00 64.94 223 TYR A C 1
ATOM 1825 O O . TYR A 1 223 ? 96.661 6.245 -112.374 1.00 64.94 223 TYR A O 1
ATOM 1833 N N . VAL A 1 224 ? 95.740 6.771 -110.405 1.00 63.50 224 VAL A N 1
ATOM 1834 C CA . VAL A 1 224 ? 96.577 7.957 -110.159 1.00 63.50 224 VAL A CA 1
ATOM 1835 C C . VAL A 1 224 ? 98.036 7.552 -109.972 1.00 63.50 224 VAL A C 1
ATOM 1837 O O . VAL A 1 224 ? 98.922 8.207 -110.515 1.00 63.50 224 VAL A O 1
ATOM 1840 N N . TYR A 1 225 ? 98.302 6.443 -109.279 1.00 57.97 225 TYR A N 1
ATOM 1841 C CA . TYR A 1 225 ? 99.656 5.911 -109.163 1.00 57.97 225 TYR A CA 1
ATOM 1842 C C . TYR A 1 225 ? 100.226 5.497 -110.525 1.00 57.97 225 TYR A C 1
ATOM 1844 O O . TYR A 1 225 ? 101.357 5.868 -110.844 1.00 57.97 225 TYR A O 1
ATOM 1852 N N . LYS A 1 226 ? 99.422 4.827 -111.366 1.00 56.69 226 LYS A N 1
ATOM 1853 C CA . LYS A 1 226 ? 99.788 4.458 -112.746 1.00 56.69 226 LYS A CA 1
ATOM 1854 C C . LYS A 1 226 ? 100.141 5.680 -113.605 1.00 56.69 226 LYS A C 1
ATOM 1856 O O . LYS A 1 226 ? 101.061 5.602 -114.412 1.00 56.69 226 LYS A O 1
ATOM 1861 N N . LEU A 1 227 ? 99.468 6.812 -113.392 1.00 59.88 227 LEU A N 1
ATOM 1862 C CA . LEU A 1 227 ? 99.776 8.097 -114.035 1.00 59.88 227 LEU A CA 1
ATOM 1863 C C . LEU A 1 227 ? 101.027 8.791 -113.470 1.00 59.88 227 LEU A C 1
ATOM 1865 O O . LEU A 1 227 ? 101.743 9.440 -114.225 1.00 59.88 227 LEU A O 1
ATOM 1869 N N . MET A 1 228 ? 101.299 8.664 -112.168 1.00 55.62 228 MET A N 1
ATOM 1870 C CA . MET A 1 228 ? 102.397 9.371 -111.489 1.00 55.62 228 MET A CA 1
ATOM 1871 C C . MET A 1 228 ? 103.745 8.635 -111.513 1.00 55.62 228 MET A C 1
ATOM 1873 O O . MET A 1 228 ? 104.779 9.281 -111.376 1.00 55.62 228 MET A O 1
ATOM 1877 N N . THR A 1 229 ? 103.770 7.304 -111.649 1.00 56.34 229 THR A N 1
ATOM 1878 C CA . THR A 1 229 ? 105.000 6.510 -111.415 1.00 56.34 229 THR A CA 1
ATOM 1879 C C . THR A 1 229 ? 105.332 5.477 -112.493 1.00 56.34 229 THR A C 1
ATOM 1881 O O . THR A 1 229 ? 106.375 4.832 -112.413 1.00 56.34 229 THR A O 1
ATOM 1884 N N . GLY A 1 230 ? 104.501 5.322 -113.529 1.00 53.75 230 GLY A N 1
ATOM 1885 C CA . GLY A 1 230 ? 104.846 4.519 -114.709 1.00 53.75 230 GLY A CA 1
ATOM 1886 C C . GLY A 1 230 ? 105.029 3.007 -114.483 1.00 53.75 230 GLY A C 1
ATOM 1887 O O . GLY A 1 230 ? 105.549 2.344 -115.377 1.00 53.75 230 GLY A O 1
ATOM 1888 N N . SER A 1 231 ? 104.596 2.434 -113.349 1.00 55.22 231 SER A N 1
ATOM 1889 C CA . SER A 1 231 ? 104.607 0.976 -113.113 1.00 55.22 231 SER A CA 1
ATOM 1890 C C . SER A 1 231 ? 103.353 0.473 -112.376 1.00 55.22 231 SER A C 1
ATOM 1892 O O . SER A 1 231 ? 102.733 1.203 -111.601 1.00 55.22 231 SER A O 1
ATOM 1894 N N . GLU A 1 232 ? 102.943 -0.773 -112.644 1.00 51.12 232 GLU A N 1
ATOM 1895 C CA . GLU A 1 232 ? 101.741 -1.403 -112.073 1.00 51.12 232 GLU A CA 1
ATOM 1896 C C . GLU A 1 232 ? 102.014 -2.053 -110.705 1.00 51.12 232 GLU A C 1
ATOM 1898 O O . GLU A 1 232 ? 102.049 -3.275 -110.593 1.00 51.12 232 GLU A O 1
ATOM 1903 N N . GLN A 1 233 ? 102.178 -1.260 -109.642 1.00 54.72 233 GLN A N 1
ATOM 1904 C CA . GLN A 1 233 ? 102.099 -1.767 -108.263 1.00 54.72 233 GLN A CA 1
ATOM 1905 C C . GLN A 1 233 ? 101.417 -0.752 -107.329 1.00 54.72 233 GLN A C 1
ATOM 1907 O O . GLN A 1 233 ? 101.809 0.402 -107.307 1.00 54.72 233 GLN A O 1
ATOM 1912 N N . PRO A 1 234 ? 100.390 -1.122 -106.545 1.00 51.62 234 PRO A N 1
ATOM 1913 C CA . PRO A 1 234 ? 99.644 -0.169 -105.724 1.00 51.62 234 PRO A CA 1
ATOM 1914 C C . PRO A 1 234 ? 100.465 0.407 -104.550 1.00 51.62 234 PRO A C 1
ATOM 1916 O O . PRO A 1 234 ? 101.211 -0.299 -103.869 1.00 51.62 234 PRO A O 1
ATOM 1919 N N . LEU A 1 235 ? 100.227 1.696 -104.270 1.00 52.81 235 LEU A N 1
ATOM 1920 C CA . LEU A 1 235 ? 100.824 2.570 -103.234 1.00 52.81 235 LEU A CA 1
ATOM 1921 C C . LEU A 1 235 ? 100.817 2.007 -101.796 1.00 52.81 235 LEU A C 1
ATOM 1923 O O . LEU A 1 235 ? 101.505 2.522 -100.915 1.00 52.81 235 LEU A O 1
ATOM 1927 N N . THR A 1 236 ? 100.082 0.923 -101.552 1.00 57.44 236 THR A N 1
ATOM 1928 C CA . THR A 1 236 ? 100.051 0.196 -100.278 1.00 57.44 236 THR A CA 1
ATOM 1929 C C . THR A 1 236 ? 101.415 -0.353 -99.850 1.00 57.44 236 THR A C 1
ATOM 1931 O O . THR A 1 236 ? 101.630 -0.522 -98.654 1.00 57.44 236 THR A O 1
ATOM 1934 N N . PHE A 1 237 ? 102.363 -0.576 -100.769 1.00 51.06 237 PHE A N 1
ATOM 1935 C CA . PHE A 1 237 ? 103.695 -1.085 -100.408 1.00 51.06 237 PHE A CA 1
ATOM 1936 C C . PHE A 1 237 ? 104.670 -0.016 -99.881 1.00 51.06 237 PHE A C 1
ATOM 1938 O O . PHE A 1 237 ? 105.559 -0.348 -99.100 1.00 51.06 237 PHE A O 1
ATOM 1945 N N . PHE A 1 238 ? 104.495 1.269 -100.217 1.00 49.41 238 PHE A N 1
ATOM 1946 C CA . PHE A 1 238 ? 105.434 2.316 -99.779 1.00 49.41 238 PHE A CA 1
ATOM 1947 C C . PHE A 1 238 ? 105.199 2.749 -98.322 1.00 49.41 238 PHE A C 1
ATOM 1949 O O . PHE A 1 238 ? 106.145 2.886 -97.550 1.00 49.41 238 PHE A O 1
ATOM 1956 N N . LEU A 1 239 ? 103.932 2.845 -97.901 1.00 53.19 239 LEU A N 1
ATOM 1957 C CA . LEU A 1 239 ? 103.564 3.096 -96.498 1.00 53.19 239 LEU A CA 1
ATOM 1958 C C . LEU A 1 239 ? 103.922 1.923 -95.569 1.00 53.19 239 LEU A C 1
ATOM 1960 O O . LEU A 1 239 ? 104.125 2.118 -94.372 1.00 53.19 239 LEU A O 1
ATOM 1964 N N . MET A 1 240 ? 104.025 0.708 -96.116 1.00 51.78 240 MET A N 1
ATOM 1965 C CA . MET A 1 240 ? 104.393 -0.492 -95.362 1.00 51.78 240 MET A CA 1
ATOM 1966 C C . MET A 1 240 ? 105.913 -0.657 -95.203 1.00 51.78 240 MET A C 1
ATOM 1968 O O . MET A 1 240 ? 106.336 -1.335 -94.269 1.00 51.78 240 MET A O 1
ATOM 1972 N N . ASN A 1 241 ? 106.720 -0.002 -96.049 1.00 49.88 241 ASN A N 1
ATOM 1973 C CA . ASN A 1 241 ? 108.179 0.051 -95.909 1.00 49.88 241 ASN A CA 1
ATOM 1974 C C . ASN A 1 241 ? 108.635 1.189 -94.979 1.00 49.88 241 ASN A C 1
ATOM 1976 O O . ASN A 1 241 ? 109.493 0.944 -94.139 1.00 49.88 241 ASN A O 1
ATOM 1980 N N . GLN A 1 242 ? 107.990 2.365 -94.995 1.00 48.25 242 GLN A N 1
ATOM 1981 C CA . GLN A 1 242 ? 108.295 3.430 -94.018 1.00 48.25 242 GLN A CA 1
ATOM 1982 C C . GLN A 1 242 ? 107.936 3.045 -92.571 1.00 48.25 242 GLN A C 1
ATOM 1984 O O . GLN A 1 242 ? 108.691 3.336 -91.654 1.00 48.25 242 GLN A O 1
ATOM 1989 N N . LYS A 1 243 ? 106.839 2.305 -92.348 1.00 51.53 243 LYS A N 1
ATOM 1990 C CA . LYS A 1 243 ? 106.488 1.796 -91.005 1.00 51.53 243 LYS A CA 1
ATOM 1991 C C . LYS A 1 243 ? 107.288 0.568 -90.548 1.00 51.53 243 LYS A C 1
ATOM 1993 O O . LYS A 1 243 ? 107.151 0.171 -89.393 1.00 51.53 243 LYS A O 1
ATOM 1998 N N . LYS A 1 244 ? 108.076 -0.061 -91.427 1.00 49.56 244 LYS A N 1
ATOM 1999 C CA . LYS A 1 244 ? 108.946 -1.193 -91.064 1.00 49.56 244 LYS A CA 1
ATOM 2000 C C . LYS A 1 244 ? 110.371 -0.768 -90.703 1.00 49.56 244 LYS A C 1
ATOM 2002 O O . LYS A 1 244 ? 111.004 -1.503 -89.958 1.00 49.56 244 LYS A O 1
ATOM 2007 N N . GLU A 1 245 ? 110.836 0.399 -91.150 1.00 45.12 245 GLU A N 1
ATOM 2008 C CA . GLU A 1 245 ? 112.146 0.942 -90.751 1.00 45.12 245 GLU A CA 1
ATOM 2009 C C . GLU A 1 245 ? 112.109 1.674 -89.391 1.00 45.12 245 GLU A C 1
ATOM 2011 O O . GLU A 1 245 ? 113.096 1.634 -88.669 1.00 45.12 245 GLU A O 1
ATOM 2016 N N . GLU A 1 246 ? 110.970 2.237 -88.959 1.00 47.72 246 GLU A N 1
ATOM 2017 C CA . GLU A 1 246 ? 110.878 2.985 -87.681 1.00 47.72 246 GLU A CA 1
ATOM 2018 C C . GLU A 1 246 ? 110.614 2.142 -86.415 1.00 47.72 246 GLU A C 1
ATOM 2020 O O . GLU A 1 246 ? 110.744 2.659 -85.315 1.00 47.72 246 GLU A O 1
ATOM 2025 N N . ASN A 1 247 ? 110.291 0.847 -86.524 1.00 45.91 247 ASN A N 1
ATOM 2026 C CA . ASN A 1 247 ? 110.080 -0.034 -85.355 1.00 45.91 247 ASN A CA 1
ATOM 2027 C C . ASN A 1 247 ? 111.134 -1.160 -85.244 1.00 45.91 247 ASN A C 1
ATOM 2029 O O . ASN A 1 247 ? 110.888 -2.181 -84.598 1.00 45.91 247 ASN A O 1
ATOM 2033 N N . GLN A 1 248 ? 112.295 -0.991 -85.893 1.00 47.53 248 GLN A N 1
ATOM 2034 C CA . GLN A 1 248 ? 113.474 -1.864 -85.760 1.00 47.53 248 GLN A CA 1
ATOM 2035 C C . GLN A 1 248 ? 114.691 -1.192 -85.092 1.00 47.53 248 GLN A C 1
ATOM 2037 O O . GLN A 1 248 ? 115.729 -1.838 -84.962 1.00 47.53 248 GLN A O 1
ATOM 2042 N N . GLU A 1 249 ? 114.550 0.026 -84.562 1.00 44.31 249 GLU A N 1
ATOM 2043 C CA . GLU A 1 249 ? 115.371 0.494 -83.437 1.00 44.31 249 GLU A CA 1
ATOM 2044 C C . GLU A 1 249 ? 114.550 0.299 -82.155 1.00 44.31 249 GLU A C 1
ATOM 2046 O O . GLU A 1 249 ? 113.516 0.924 -81.935 1.00 44.31 249 GLU A O 1
ATOM 2051 N N . VAL A 1 250 ? 114.962 -0.719 -81.404 1.00 44.16 250 VAL A N 1
ATOM 2052 C CA . VAL A 1 250 ? 114.206 -1.471 -80.401 1.00 44.16 250 VAL A CA 1
ATOM 2053 C C . VAL A 1 250 ? 114.722 -1.124 -79.004 1.00 44.16 250 VAL A C 1
ATOM 2055 O O . VAL A 1 250 ? 115.855 -1.486 -78.706 1.00 44.16 250 VAL A O 1
ATOM 2058 N N . GLU A 1 251 ? 113.896 -0.478 -78.172 1.00 35.38 251 GLU A N 1
ATOM 2059 C CA . GLU A 1 251 ? 113.706 -0.707 -76.716 1.00 35.38 251 GLU A CA 1
ATOM 2060 C C . GLU A 1 251 ? 112.577 0.177 -76.158 1.00 35.38 251 GLU A C 1
ATOM 2062 O O . GLU A 1 251 ? 112.570 1.397 -76.441 1.00 35.38 251 GLU A O 1
#

Radius of gyration: 101.73 Å; chains: 1; bounding box: 225×32×244 Å

Organism: NCBI:txid220685

Secondary structure (DSSP, 8-state):
-PPP--TTS-TT---------S-TT-S----HHHHHHHHHHHHHHHHHHHHHHHHHHHHHHHHHHHHHHHHHHHHHHHHHHHHHHHHHHHHHHHHHHHHHHHHHHHHHHHHHHHHHHHHHHHHHHHHHHHHHHHHHHHHHHHHHHHHHHHHHHHHHHHHHHHHHHHHHHHHHHHHHHHHHHHHHHHHHHHHHHHHHHHHHHHHHHHHHHHHHHHHHHHHHHHHHHHHHHSSS--THHHHHHHHHHTTSS--

Foldseek 3Di:
DDDDDDCPPCVPDDDDPDDDPDDPPDDDPPPVVVVVVVVVVVVVVVVVVVVVVVVVVVVVVVVVVVVVVVVVVVVVVVVVVVVVVVVVVVVVVVVVVVVVVVVVVVVVVVVVVVVVVVVVVVVVVVVVVVVVVVVVVVVVVVVVVVVVVVVVVVVVVVVVVVVVVVVVVVVVVVVVVVVVVVVVVVVVVVVVVVVVVVVVVCVVVVVVVVVVVVVVCQVVQQVVCCVVPVDRDGPVVVVVVVVVVVPPPDD

Sequence (251 aa):
MGLFINKKEHPNLFKNNRQLKESNQGESRQDFLTELMKEQQKANIALNHALAELQTRYQQQTDAQTTHWKQVDYQLSDLKNSTIRQQKFENEMVTNLHSLHEKNVQLEAMVEKETQAKETLTAQINQISKTCHSIADRLDKNEETQQQLALQMKEQLEMQKQAAEKLTKQEEIHGGMLKRLDNQEALLDKFARQLNHIRSILFERTNYLAGKIDDGYKLTSSYVYKLMTGSEQPLTFFLMNQKKEENQEVE

pLDDT: mean 83.24, std 18.35, range [33.84, 97.81]